Protein AF-A0A2E8AGY1-F1 (afdb_monomer_lite)

Secondary structure (DSSP, 8-state):
-TTSSHHHHHHHHHHHHHHHHHHIIIIIHHHHHHS-TTPPBTTB--HHHHHHHHHHHHHHTT-HHHHHHHHHHHHHHHHHHHHHHHHHHHHHHHHHHHHHHHHHHHHHHHHHHHHHHHHHHHTSS-GGG-S--THHHHHHHSTTBTB-------------SHHHHHHHHHHHHHHHHHHHGGGG---PPPPPTTSS-HHHHHHHHHHHHHHHHH-----BS-HHHHHHHHHTTTSTT--HHHHHHHHHHHHHSPPTTEEEEEEEEEEEEE-SSSS-EEEEEEEEEEE---

pLDDT: mean 76.97, std 10.9, range [42.62, 92.75]

Structure (mmCIF, N/CA/C/O backbone):
data_AF-A0A2E8AGY1-F1
#
_entry.id   AF-A0A2E8AGY1-F1
#
loop_
_atom_site.group_PDB
_atom_site.id
_atom_site.type_symbol
_atom_site.label_atom_id
_atom_site.label_alt_id
_atom_site.label_comp_id
_atom_site.label_asym_id
_atom_site.label_entity_id
_atom_site.label_seq_id
_atom_site.pdbx_PDB_ins_code
_atom_site.Cartn_x
_atom_site.Cartn_y
_atom_site.Cartn_z
_atom_site.occupancy
_atom_site.B_iso_or_equiv
_atom_site.auth_seq_id
_atom_site.auth_comp_id
_atom_site.auth_asym_id
_atom_site.auth_atom_id
_atom_site.pdbx_PDB_model_num
ATOM 1 N N . ASP A 1 1 ? 14.509 33.037 -25.070 1.00 48.47 1 ASP A N 1
ATOM 2 C CA . ASP A 1 1 ? 13.529 33.591 -24.108 1.00 48.47 1 ASP A CA 1
ATOM 3 C C . ASP A 1 1 ? 12.400 32.665 -23.640 1.00 48.47 1 ASP A C 1
ATOM 5 O O . ASP A 1 1 ? 11.708 33.033 -22.700 1.00 48.47 1 ASP A O 1
ATOM 9 N N . ALA A 1 2 ? 12.234 31.442 -24.167 1.00 42.62 2 ALA A N 1
ATOM 10 C CA . ALA A 1 2 ? 11.195 30.504 -23.696 1.00 42.62 2 ALA A CA 1
ATOM 11 C C . ALA A 1 2 ? 11.523 29.765 -22.377 1.00 42.62 2 ALA A C 1
ATOM 13 O O . ALA A 1 2 ? 10.635 29.206 -21.747 1.00 42.62 2 ALA A O 1
ATOM 14 N N . SER A 1 3 ? 12.782 29.785 -21.924 1.00 48.25 3 SER A N 1
ATOM 15 C CA . SER A 1 3 ? 13.231 29.105 -20.698 1.00 48.25 3 SER A CA 1
ATOM 16 C C . SER A 1 3 ? 12.998 29.893 -19.404 1.00 48.25 3 SER A C 1
ATOM 18 O O . SER A 1 3 ? 13.281 29.382 -18.325 1.00 48.25 3 SER A O 1
ATOM 20 N N . ARG A 1 4 ? 12.526 31.144 -19.495 1.00 56.75 4 ARG A N 1
ATOM 21 C CA . ARG A 1 4 ? 12.453 32.080 -18.357 1.00 56.75 4 ARG A CA 1
ATOM 22 C C . ARG A 1 4 ? 11.039 32.323 -17.818 1.00 56.75 4 ARG A C 1
ATOM 24 O O . ARG A 1 4 ? 10.914 32.921 -16.757 1.00 56.75 4 ARG A O 1
ATOM 31 N N . ALA A 1 5 ? 9.995 31.858 -18.508 1.00 62.91 5 ALA A N 1
ATOM 32 C CA . ALA A 1 5 ? 8.606 31.967 -18.055 1.00 62.91 5 ALA A CA 1
ATOM 33 C C . ALA A 1 5 ? 8.051 30.569 -17.710 1.00 62.91 5 ALA A C 1
ATOM 35 O O . ALA A 1 5 ? 8.172 29.669 -18.544 1.00 62.91 5 ALA A O 1
ATOM 36 N N . PRO A 1 6 ? 7.454 30.367 -16.519 1.00 60.59 6 PRO A N 1
ATOM 37 C CA . PRO A 1 6 ? 7.098 29.038 -16.008 1.00 60.59 6 PRO A CA 1
ATOM 38 C C . PRO A 1 6 ? 6.088 28.286 -16.888 1.00 60.59 6 PRO A C 1
ATOM 40 O O . PRO A 1 6 ? 6.253 27.089 -17.099 1.00 60.59 6 PRO A O 1
ATOM 43 N N . GLU A 1 7 ? 5.113 28.982 -17.477 1.00 64.62 7 GLU A N 1
ATOM 44 C CA . GLU A 1 7 ? 4.121 28.372 -18.380 1.00 64.62 7 GLU A CA 1
ATOM 45 C C . GLU A 1 7 ? 4.738 27.983 -19.737 1.00 64.62 7 GLU A C 1
ATOM 47 O O . GLU A 1 7 ? 4.575 26.858 -20.205 1.00 64.62 7 GLU A O 1
ATOM 52 N N . LYS A 1 8 ? 5.563 28.861 -20.327 1.00 67.50 8 LYS A N 1
ATOM 53 C CA . LYS A 1 8 ? 6.240 28.602 -21.616 1.00 67.50 8 LYS A CA 1
ATOM 54 C C . LYS A 1 8 ? 7.311 27.515 -21.525 1.00 67.50 8 LYS A C 1
ATOM 56 O O . LYS A 1 8 ? 7.592 26.834 -22.509 1.00 67.50 8 LYS A O 1
ATOM 61 N N . TYR A 1 9 ? 7.915 27.344 -20.352 1.00 67.38 9 TYR A N 1
ATOM 62 C CA . TYR A 1 9 ? 8.890 26.286 -20.103 1.00 67.38 9 TYR A CA 1
ATOM 63 C C . TYR A 1 9 ? 8.247 24.891 -20.132 1.00 67.38 9 TYR A C 1
ATOM 65 O O . TYR A 1 9 ? 8.876 23.929 -20.578 1.00 67.38 9 TYR A O 1
ATOM 73 N N . LEU A 1 10 ? 6.991 24.785 -19.694 1.00 69.00 10 LEU A N 1
ATOM 74 C CA . LEU A 1 10 ? 6.235 23.534 -19.660 1.00 69.00 10 LEU A CA 1
ATOM 75 C C . LEU A 1 10 ? 5.886 23.061 -21.075 1.00 69.00 10 LEU A C 1
ATOM 77 O O . LEU A 1 10 ? 6.211 21.928 -21.435 1.00 69.00 10 LEU A O 1
ATOM 81 N N . GLU A 1 11 ? 5.342 23.959 -21.897 1.00 73.19 11 GLU A N 1
ATOM 82 C CA . GLU A 1 11 ? 5.069 23.702 -23.317 1.00 73.19 11 GLU A CA 1
ATOM 83 C C . GLU A 1 11 ? 6.352 23.370 -24.086 1.00 73.19 11 GLU A C 1
ATOM 85 O O . GLU A 1 11 ? 6.406 22.403 -24.844 1.00 73.19 11 GLU A O 1
ATOM 90 N N . PHE A 1 12 ? 7.432 24.124 -23.851 1.00 75.12 12 PHE A N 1
ATOM 91 C CA . PHE A 1 12 ? 8.726 23.853 -24.474 1.00 75.12 12 PHE A CA 1
ATOM 92 C C . PHE A 1 12 ? 9.259 22.458 -24.115 1.00 75.12 12 PHE A C 1
ATOM 94 O O . PHE A 1 12 ? 9.748 21.736 -24.985 1.00 75.12 12 PHE A O 1
ATOM 101 N N . ARG A 1 13 ? 9.140 22.050 -22.846 1.00 73.12 13 ARG A N 1
ATOM 102 C CA . ARG A 1 13 ? 9.580 20.731 -22.379 1.00 73.12 13 ARG A CA 1
ATOM 103 C C . ARG A 1 13 ? 8.734 19.600 -22.965 1.00 73.12 13 ARG A C 1
ATOM 105 O O . ARG A 1 13 ? 9.300 18.565 -23.308 1.00 73.12 13 ARG A O 1
ATOM 112 N N . GLN A 1 14 ? 7.419 19.786 -23.080 1.00 75.75 14 GLN A N 1
ATOM 113 C CA . GLN A 1 14 ? 6.526 18.818 -23.724 1.00 75.75 14 GLN A CA 1
ATOM 114 C C . GLN A 1 14 ? 6.856 18.664 -25.213 1.00 75.75 14 GLN A C 1
ATOM 116 O O . GLN A 1 14 ? 7.115 17.547 -25.653 1.00 75.75 14 GLN A O 1
ATOM 121 N N . ASN A 1 15 ? 6.984 19.770 -25.950 1.00 81.69 15 ASN A N 1
ATOM 122 C CA . ASN A 1 15 ? 7.347 19.753 -27.370 1.00 81.69 15 ASN A CA 1
ATOM 123 C C . ASN A 1 15 ? 8.700 19.071 -27.621 1.00 81.69 15 ASN A C 1
ATOM 125 O O . ASN A 1 15 ? 8.836 18.242 -28.518 1.00 81.69 15 ASN A O 1
ATOM 129 N N . LEU A 1 16 ? 9.711 19.382 -26.805 1.00 79.81 16 LEU A N 1
ATOM 130 C CA . LEU A 1 16 ? 11.029 18.753 -26.903 1.00 79.81 16 LEU A CA 1
ATOM 131 C C . LEU A 1 16 ? 10.958 17.250 -26.597 1.00 79.81 16 LEU A C 1
ATOM 133 O O . LEU A 1 16 ? 11.609 16.448 -27.264 1.00 79.81 16 LEU A O 1
ATOM 137 N N . PHE A 1 17 ? 10.147 16.848 -25.617 1.00 80.25 17 PHE A N 1
ATOM 138 C CA . PHE A 1 17 ? 9.941 15.439 -25.293 1.00 80.25 17 PHE A CA 1
ATOM 139 C C . PHE A 1 17 ? 9.263 14.682 -26.440 1.00 80.25 17 PHE A C 1
ATOM 141 O O . PHE A 1 17 ? 9.738 13.616 -26.820 1.00 80.25 17 PHE A O 1
ATOM 148 N N . GLU A 1 18 ? 8.206 15.237 -27.032 1.00 81.06 18 GLU A N 1
ATOM 149 C CA . GLU A 1 18 ? 7.521 14.637 -28.182 1.00 81.06 18 GLU A CA 1
ATOM 150 C C . GLU A 1 18 ? 8.449 14.476 -29.389 1.00 81.06 18 GLU A C 1
ATOM 152 O O . GLU A 1 18 ? 8.442 13.428 -30.042 1.00 81.06 18 GLU A O 1
ATOM 157 N N . GLN A 1 19 ? 9.303 15.468 -29.651 1.00 85.44 19 GLN A N 1
ATOM 158 C CA . GLN A 1 19 ? 10.317 15.381 -30.702 1.00 85.44 19 GLN A CA 1
ATOM 159 C C . GLN A 1 19 ? 11.315 14.248 -30.435 1.00 85.44 19 GLN A C 1
ATOM 161 O O . GLN A 1 19 ? 11.587 13.452 -31.335 1.00 85.44 19 GLN A O 1
ATOM 166 N N . ILE A 1 20 ? 11.818 14.122 -29.201 1.00 84.19 20 ILE A N 1
ATOM 167 C CA . ILE A 1 20 ? 12.745 13.042 -28.824 1.00 84.19 20 ILE A CA 1
ATOM 168 C C . ILE A 1 20 ? 12.069 11.673 -28.930 1.00 84.19 20 ILE A C 1
ATOM 170 O O . ILE A 1 20 ? 12.673 10.742 -29.459 1.00 84.19 20 ILE A O 1
ATOM 174 N N . VAL A 1 21 ? 10.824 11.533 -28.464 1.00 84.19 21 VAL A N 1
ATOM 175 C CA . VAL A 1 21 ? 10.064 10.277 -28.574 1.00 84.19 21 VAL A CA 1
ATOM 176 C C . VAL A 1 21 ? 9.866 9.899 -30.036 1.00 84.19 21 VAL A C 1
ATOM 178 O O . VAL A 1 21 ? 10.147 8.765 -30.416 1.00 84.19 21 VAL A O 1
ATOM 181 N N . THR A 1 22 ? 9.455 10.856 -30.869 1.00 87.75 22 THR A N 1
ATOM 182 C CA . THR A 1 22 ? 9.255 10.634 -32.305 1.00 87.75 22 THR A CA 1
ATOM 183 C C . THR A 1 22 ? 10.547 10.171 -32.969 1.00 87.75 22 THR A C 1
ATOM 185 O O . THR A 1 22 ? 10.540 9.200 -33.724 1.00 87.75 22 THR A O 1
ATOM 188 N N . LEU A 1 23 ? 11.671 10.823 -32.657 1.00 87.19 23 LEU A N 1
ATOM 189 C CA . LEU A 1 23 ? 12.977 10.467 -33.203 1.00 87.19 23 LEU A CA 1
ATOM 190 C C . LEU A 1 23 ? 13.419 9.072 -32.739 1.00 87.19 23 LEU A C 1
ATOM 192 O O . LEU A 1 23 ? 13.877 8.255 -33.542 1.00 87.19 23 LEU A O 1
ATOM 196 N N . TYR A 1 24 ? 13.231 8.768 -31.458 1.00 87.25 24 TYR A N 1
ATOM 197 C CA . TYR A 1 24 ? 13.579 7.477 -30.881 1.00 87.25 24 TYR A CA 1
ATOM 198 C C . TYR A 1 24 ? 12.758 6.324 -31.480 1.00 87.25 24 TYR A C 1
ATOM 200 O O . TYR A 1 24 ? 13.324 5.305 -31.880 1.00 87.25 24 TYR A O 1
ATOM 208 N N . GLU A 1 25 ? 11.439 6.484 -31.601 1.00 85.75 25 GLU A N 1
ATOM 209 C CA . GLU A 1 25 ? 10.551 5.435 -32.111 1.00 85.75 25 GLU A CA 1
ATOM 210 C C . GLU A 1 25 ? 10.627 5.254 -33.626 1.00 85.75 25 GLU A C 1
ATOM 212 O O . GLU A 1 25 ? 10.584 4.118 -34.095 1.00 85.75 25 GLU A O 1
ATOM 217 N N . ARG A 1 26 ? 10.752 6.341 -34.397 1.00 89.69 26 ARG A N 1
ATOM 218 C CA . ARG A 1 26 ? 10.715 6.276 -35.867 1.00 89.69 26 ARG A CA 1
ATOM 219 C C . ARG A 1 26 ? 12.075 6.095 -36.524 1.00 89.69 26 ARG A C 1
ATOM 221 O O . ARG A 1 26 ? 12.121 5.621 -37.654 1.00 89.69 26 ARG A O 1
ATOM 228 N N . HIS A 1 27 ? 13.165 6.474 -35.859 1.00 87.62 27 HIS A N 1
ATOM 229 C CA . HIS A 1 27 ? 14.494 6.458 -36.476 1.00 87.62 27 HIS A CA 1
ATOM 230 C C . HIS A 1 27 ? 15.486 5.581 -35.716 1.00 87.62 27 HIS A C 1
ATOM 232 O O . HIS A 1 27 ? 16.109 4.716 -36.328 1.00 87.62 27 HIS A O 1
ATOM 238 N N . ILE A 1 28 ? 15.607 5.727 -34.393 1.00 86.00 28 ILE A N 1
ATOM 239 C CA . ILE A 1 28 ? 16.619 4.978 -33.627 1.00 86.00 28 ILE A CA 1
ATOM 240 C C . ILE A 1 28 ? 16.249 3.494 -33.519 1.00 86.00 28 ILE A C 1
ATOM 242 O O . ILE A 1 28 ? 17.062 2.637 -33.868 1.00 86.00 28 ILE A O 1
ATOM 246 N N . LYS A 1 29 ? 15.019 3.168 -33.097 1.00 86.44 29 LYS A N 1
ATOM 247 C CA . LYS A 1 29 ? 14.577 1.768 -32.969 1.00 86.44 29 LYS A CA 1
ATOM 248 C C . LYS A 1 29 ? 14.619 0.992 -34.292 1.00 86.44 29 LYS A C 1
ATOM 250 O O . LYS A 1 29 ? 15.194 -0.095 -34.290 1.00 86.44 29 LYS A O 1
ATOM 255 N N . PRO A 1 30 ? 14.078 1.501 -35.418 1.00 88.50 30 PRO A N 1
ATOM 256 C CA . PRO A 1 30 ? 14.116 0.761 -36.677 1.00 88.50 30 PRO A CA 1
ATOM 257 C C . PRO A 1 30 ? 15.543 0.541 -37.179 1.00 88.50 30 PRO A C 1
ATOM 259 O O . PRO A 1 30 ? 15.864 -0.554 -37.629 1.00 88.50 30 PRO A O 1
ATOM 262 N N . THR A 1 31 ? 16.423 1.536 -37.022 1.00 87.56 31 THR A N 1
ATOM 263 C CA . THR A 1 31 ? 17.841 1.409 -37.397 1.00 87.56 31 THR A CA 1
ATOM 264 C C . THR A 1 31 ? 18.549 0.340 -36.566 1.00 87.56 31 THR A C 1
ATOM 266 O O . THR A 1 31 ? 19.327 -0.438 -37.108 1.00 87.56 31 THR A O 1
ATOM 269 N N . LEU A 1 32 ? 18.247 0.241 -35.267 1.00 87.06 32 LEU A N 1
ATOM 270 C CA . LEU A 1 32 ? 18.784 -0.826 -34.422 1.00 87.06 32 LEU A CA 1
ATOM 271 C C . LEU A 1 32 ? 18.289 -2.208 -34.821 1.00 87.06 32 LEU A C 1
ATOM 273 O O . LEU A 1 32 ? 19.082 -3.138 -34.859 1.00 87.06 32 LEU A O 1
ATOM 277 N N . VAL A 1 33 ? 17.000 -2.352 -35.126 1.00 86.12 33 VAL A N 1
ATOM 278 C CA . VAL A 1 33 ? 16.441 -3.633 -35.581 1.00 86.12 33 VAL A CA 1
ATOM 279 C C . VAL A 1 33 ? 17.061 -4.055 -36.915 1.00 86.12 33 VAL A C 1
ATOM 281 O O . VAL A 1 33 ? 17.348 -5.235 -37.103 1.00 86.12 33 VAL A O 1
ATOM 284 N N . PHE A 1 34 ? 17.303 -3.094 -37.810 1.00 86.44 34 PHE A N 1
ATOM 285 C CA . PHE A 1 34 ? 17.913 -3.318 -39.119 1.00 86.44 34 PHE A CA 1
ATOM 286 C C . PHE A 1 34 ? 19.403 -3.687 -39.044 1.00 86.44 34 PHE A C 1
ATOM 288 O O . PHE A 1 34 ? 19.853 -4.565 -39.773 1.00 86.44 34 PHE A O 1
ATOM 295 N N . LEU A 1 35 ? 20.165 -3.034 -38.161 1.00 86.38 35 LEU A N 1
ATOM 296 C CA . LEU A 1 35 ? 21.602 -3.270 -37.975 1.00 86.38 35 LEU A CA 1
ATOM 297 C C . LEU A 1 35 ? 21.921 -4.384 -36.969 1.00 86.38 35 LEU A C 1
ATOM 299 O O . LEU A 1 35 ? 23.093 -4.604 -36.668 1.00 86.38 35 LEU A O 1
ATOM 303 N N . ASN A 1 36 ? 20.919 -5.066 -36.417 1.00 84.81 36 ASN A N 1
ATOM 304 C CA . ASN A 1 36 ? 21.154 -6.169 -35.497 1.00 84.81 36 ASN A CA 1
ATOM 305 C C . ASN A 1 36 ? 21.448 -7.458 -36.293 1.00 84.81 36 ASN A C 1
ATOM 307 O O . ASN A 1 36 ? 20.615 -7.874 -37.093 1.00 84.81 36 ASN A O 1
ATOM 311 N N . PRO A 1 37 ? 22.603 -8.113 -36.096 1.00 77.06 37 PRO A N 1
ATOM 312 C CA . PRO A 1 37 ? 22.907 -9.379 -36.765 1.00 77.06 37 PRO A CA 1
ATOM 313 C C . PRO A 1 37 ? 22.057 -10.561 -36.271 1.00 77.06 37 PRO A C 1
ATOM 315 O O . PRO A 1 37 ? 21.951 -11.559 -36.975 1.00 77.06 37 PRO A O 1
ATOM 318 N N . ASP A 1 38 ? 21.428 -10.456 -35.097 1.00 80.12 38 ASP A N 1
ATOM 319 C CA . ASP A 1 38 ? 20.637 -11.537 -34.496 1.00 80.12 38 ASP A CA 1
ATOM 320 C C . ASP A 1 38 ? 19.128 -11.417 -34.780 1.00 80.12 38 ASP A C 1
ATOM 322 O O . ASP A 1 38 ? 18.346 -12.301 -34.413 1.00 80.12 38 ASP A O 1
ATOM 326 N N . THR A 1 39 ? 18.672 -10.325 -35.407 1.00 80.31 39 THR A N 1
ATOM 327 C CA . THR A 1 39 ? 17.250 -10.167 -35.735 1.00 80.31 39 THR A CA 1
ATOM 328 C C . THR A 1 39 ? 16.865 -11.102 -36.871 1.00 80.31 39 THR A C 1
ATOM 330 O O . THR A 1 39 ? 17.487 -11.130 -37.928 1.00 80.31 39 THR A O 1
ATOM 333 N N . ARG A 1 40 ? 15.790 -11.866 -36.662 1.00 74.25 40 ARG A N 1
ATOM 334 C CA . ARG A 1 40 ? 15.135 -12.642 -37.717 1.00 74.25 40 ARG A CA 1
ATOM 335 C C . ARG A 1 40 ? 13.893 -11.892 -38.164 1.00 74.25 40 ARG A C 1
ATOM 337 O O . ARG A 1 40 ? 12.992 -11.663 -37.356 1.00 74.25 40 ARG A O 1
ATOM 344 N N . LEU A 1 41 ? 13.868 -11.477 -39.426 1.00 78.50 41 LEU A N 1
ATOM 345 C CA . LEU A 1 41 ? 12.706 -10.821 -40.009 1.00 78.50 41 LEU A CA 1
ATOM 346 C C . LEU A 1 41 ? 11.662 -11.889 -40.383 1.00 78.50 41 LEU A C 1
ATOM 348 O O . LEU A 1 41 ? 12.033 -12.980 -40.812 1.00 78.50 41 LEU A O 1
ATOM 352 N N . PRO A 1 42 ? 10.358 -11.604 -40.224 1.00 72.00 42 PRO A N 1
ATOM 353 C CA . PRO A 1 42 ? 9.300 -12.556 -40.570 1.00 72.00 42 PRO A CA 1
ATOM 354 C C . PRO A 1 42 ? 9.267 -12.888 -42.072 1.00 72.00 42 PRO A C 1
ATOM 356 O O . PRO A 1 42 ? 8.909 -14.005 -42.432 1.00 72.00 42 PRO A O 1
ATOM 359 N N . ASP A 1 43 ? 9.699 -11.948 -42.919 1.00 68.56 43 ASP A N 1
ATOM 360 C CA . ASP A 1 43 ? 9.638 -12.054 -44.381 1.00 68.56 43 ASP A CA 1
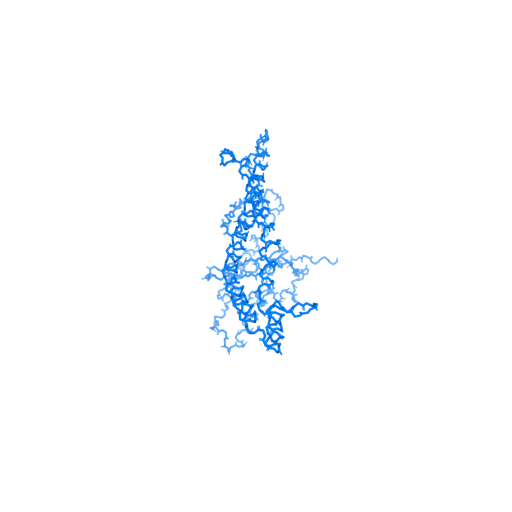ATOM 361 C C . ASP A 1 43 ? 10.977 -12.455 -45.042 1.00 68.56 43 ASP A C 1
ATOM 363 O O . ASP A 1 43 ? 11.052 -12.510 -46.269 1.00 68.56 43 ASP A O 1
ATOM 367 N N . GLY A 1 44 ? 12.046 -12.745 -44.280 1.00 70.44 44 GLY A N 1
ATOM 368 C CA . GLY A 1 44 ? 13.312 -13.201 -44.874 1.00 70.44 44 GLY A CA 1
ATOM 369 C C . GLY A 1 44 ? 14.578 -13.038 -44.027 1.00 70.44 44 GLY A C 1
ATOM 370 O O . GLY A 1 44 ? 14.532 -12.774 -42.825 1.00 70.44 44 GLY A O 1
ATOM 371 N N . SER A 1 45 ? 15.721 -13.222 -44.697 1.00 77.38 45 SER A N 1
ATOM 372 C CA . SER A 1 45 ? 17.073 -13.081 -44.145 1.00 77.38 45 SER A CA 1
ATOM 373 C C . SER A 1 45 ? 17.366 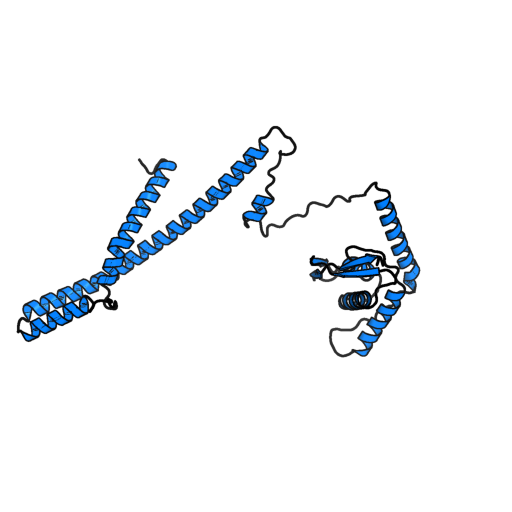-11.659 -43.672 1.00 77.38 45 SER A C 1
ATOM 375 O O . SER A 1 45 ? 16.852 -10.684 -44.226 1.00 77.38 45 SER A O 1
ATOM 377 N N . ASN A 1 46 ? 18.218 -11.528 -42.659 1.00 85.19 46 ASN A N 1
ATOM 378 C CA . ASN A 1 46 ? 18.637 -10.214 -42.172 1.00 85.19 46 ASN A CA 1
ATOM 379 C C . ASN A 1 46 ? 19.655 -9.542 -43.112 1.00 85.19 46 ASN A C 1
ATOM 381 O O . ASN A 1 46 ? 20.197 -10.169 -44.024 1.00 85.19 46 ASN A O 1
ATOM 385 N N . LEU A 1 47 ? 19.932 -8.252 -42.884 1.00 86.25 47 LEU A N 1
ATOM 386 C CA . LEU A 1 47 ? 20.860 -7.479 -43.717 1.00 86.25 47 LEU A CA 1
ATOM 387 C C . LEU A 1 47 ? 22.212 -8.186 -43.882 1.00 86.25 47 LEU A C 1
ATOM 389 O O . LEU A 1 47 ? 22.722 -8.285 -44.995 1.00 86.25 47 LEU A O 1
ATOM 393 N N . PHE A 1 48 ? 22.792 -8.700 -42.801 1.00 88.06 48 PHE A N 1
ATOM 394 C CA . PHE A 1 48 ? 24.121 -9.307 -42.846 1.00 88.06 48 PHE A CA 1
ATOM 395 C C . PHE A 1 48 ? 24.131 -10.644 -43.583 1.00 88.06 48 PHE A C 1
ATOM 397 O O . PHE A 1 48 ? 25.031 -10.866 -44.384 1.00 88.06 48 PHE A O 1
ATOM 404 N N . GLU A 1 49 ? 23.105 -11.474 -43.408 1.00 86.75 49 GLU A N 1
ATOM 405 C CA . GLU A 1 49 ? 22.908 -12.706 -44.177 1.00 86.75 49 GLU A CA 1
ATOM 406 C C . GLU A 1 49 ? 22.757 -12.407 -45.678 1.00 86.75 49 GLU A C 1
ATOM 408 O O . GLU A 1 49 ? 23.330 -13.106 -46.513 1.00 86.75 49 GLU A O 1
ATOM 413 N N . THR A 1 50 ? 22.035 -11.337 -46.042 1.00 87.69 50 THR A N 1
ATOM 414 C CA . THR A 1 50 ? 21.912 -10.925 -47.452 1.00 87.69 50 THR A CA 1
ATOM 415 C C . THR A 1 50 ? 23.229 -10.407 -48.026 1.00 87.69 50 THR A C 1
ATOM 417 O O . THR A 1 50 ? 23.583 -10.759 -49.150 1.00 87.69 50 THR A O 1
ATOM 420 N N . LEU A 1 51 ? 23.992 -9.621 -47.260 1.00 88.56 51 LEU A N 1
ATOM 421 C CA . LEU A 1 51 ? 25.310 -9.144 -47.679 1.00 88.56 51 LEU A CA 1
ATOM 422 C C . LEU A 1 51 ? 26.293 -10.311 -47.819 1.00 88.56 51 LEU A C 1
ATOM 424 O O . LEU A 1 51 ? 27.033 -10.359 -48.793 1.00 88.56 51 LEU A O 1
ATOM 428 N N . GLU A 1 52 ? 26.265 -11.280 -46.905 1.00 89.50 52 GLU A N 1
ATOM 429 C CA . GLU A 1 52 ? 27.085 -12.491 -46.981 1.00 89.50 52 GLU A CA 1
ATOM 430 C C . GLU A 1 52 ? 26.740 -13.336 -48.217 1.00 89.50 52 GLU A C 1
ATOM 432 O O . GLU A 1 52 ? 27.638 -13.816 -48.909 1.00 89.50 52 GLU A O 1
ATOM 437 N N . ALA A 1 53 ? 25.453 -13.470 -48.552 1.00 89.38 53 ALA A N 1
ATOM 438 C CA . ALA A 1 53 ? 25.025 -14.144 -49.776 1.00 89.38 53 ALA A CA 1
ATOM 439 C C . ALA A 1 53 ? 25.526 -13.427 -51.044 1.00 89.38 53 ALA A C 1
ATOM 441 O O . ALA A 1 53 ? 25.958 -14.090 -51.987 1.00 89.38 53 ALA A O 1
ATOM 442 N N . ILE A 1 54 ? 25.517 -12.089 -51.059 1.00 89.56 54 ILE A N 1
ATOM 443 C CA . ILE A 1 54 ? 26.045 -11.286 -52.173 1.00 89.56 54 ILE A CA 1
ATOM 444 C C . ILE A 1 54 ? 27.568 -11.434 -52.284 1.00 89.56 54 ILE A C 1
ATOM 446 O O . ILE A 1 54 ? 28.068 -11.612 -53.391 1.00 89.56 54 ILE A O 1
ATOM 450 N N . VAL A 1 55 ? 28.301 -11.410 -51.163 1.00 91.25 55 VAL A N 1
ATOM 451 C CA . VAL A 1 55 ? 29.759 -11.643 -51.149 1.00 91.25 55 VAL A CA 1
ATOM 452 C C . VAL A 1 55 ? 30.081 -13.000 -51.769 1.00 91.25 55 VAL A C 1
ATOM 454 O O . VAL A 1 55 ? 30.864 -13.058 -52.710 1.00 91.25 55 VAL A O 1
ATOM 457 N N . ARG A 1 56 ? 29.407 -14.071 -51.329 1.00 91.25 56 ARG A N 1
ATOM 458 C CA . ARG A 1 56 ? 29.601 -15.421 -51.885 1.00 91.25 56 ARG A CA 1
ATOM 459 C C . ARG A 1 56 ? 29.288 -15.498 -53.377 1.00 91.25 56 ARG A C 1
ATOM 461 O O . ARG A 1 56 ? 29.952 -16.224 -54.108 1.00 91.25 56 ARG A O 1
ATOM 468 N N . LEU A 1 57 ? 28.264 -14.779 -53.838 1.00 92.75 57 LEU A N 1
ATOM 469 C CA . LEU A 1 57 ? 27.930 -14.723 -55.260 1.00 92.75 57 LEU A CA 1
ATOM 470 C C . LEU A 1 57 ? 29.060 -14.054 -56.052 1.00 92.75 57 LEU A C 1
ATOM 472 O O . LEU A 1 57 ? 29.486 -14.605 -57.059 1.00 92.75 57 LEU A O 1
ATOM 476 N N . LEU A 1 58 ? 29.572 -12.913 -55.587 1.00 90.38 58 LEU A N 1
ATOM 477 C CA . LEU A 1 58 ? 30.670 -12.195 -56.244 1.00 90.38 58 LEU A CA 1
ATOM 478 C C . LEU A 1 58 ? 31.972 -13.011 -56.264 1.00 90.38 58 LEU A C 1
ATOM 480 O O . LEU A 1 58 ? 32.645 -13.045 -57.290 1.00 90.38 58 LEU A O 1
ATOM 484 N N . GLU A 1 59 ? 32.282 -13.722 -55.177 1.00 90.38 59 GLU A N 1
ATOM 485 C CA . GLU A 1 59 ? 33.420 -14.652 -55.108 1.00 90.38 59 GLU A CA 1
ATOM 486 C C . GLU A 1 59 ? 33.295 -15.791 -56.134 1.00 90.38 59 GLU A C 1
ATOM 488 O O . GLU A 1 59 ? 34.271 -16.146 -56.785 1.00 90.38 59 GLU A O 1
ATOM 493 N N . ASN A 1 60 ? 32.088 -16.331 -56.342 1.00 92.44 60 ASN A N 1
ATOM 494 C CA . ASN A 1 60 ? 31.848 -17.383 -57.339 1.00 92.44 60 ASN A CA 1
ATOM 495 C C . ASN A 1 60 ? 31.982 -16.897 -58.795 1.00 92.44 60 ASN A C 1
ATOM 497 O O . ASN A 1 60 ? 32.097 -17.722 -59.701 1.00 92.44 60 ASN A O 1
ATOM 501 N N . HIS A 1 61 ? 31.927 -15.584 -59.027 1.00 92.25 61 HIS A N 1
ATOM 502 C CA . HIS A 1 61 ? 32.059 -14.955 -60.343 1.00 92.25 61 HIS A CA 1
ATOM 503 C C . HIS A 1 61 ? 33.458 -14.348 -60.586 1.00 92.25 61 HIS A C 1
ATOM 505 O O . HIS A 1 61 ? 33.625 -13.618 -61.560 1.00 92.25 61 HIS A O 1
ATOM 511 N N . ASP A 1 62 ? 34.453 -14.661 -59.740 1.00 88.75 62 ASP A N 1
ATOM 512 C CA . ASP A 1 62 ? 35.835 -14.135 -59.771 1.00 88.75 62 ASP A CA 1
ATOM 513 C C . ASP A 1 62 ? 35.961 -12.604 -59.558 1.00 88.75 62 ASP A C 1
ATOM 515 O O . ASP A 1 62 ? 37.031 -12.017 -59.747 1.00 88.75 62 ASP A O 1
ATOM 519 N N . ASP A 1 63 ? 34.909 -11.934 -59.074 1.00 90.31 63 ASP A N 1
ATOM 520 C CA . ASP A 1 63 ? 34.894 -10.489 -58.795 1.00 90.31 63 ASP A CA 1
ATOM 521 C C . ASP A 1 63 ? 35.375 -10.164 -57.364 1.00 90.31 63 ASP A C 1
ATOM 523 O O . ASP A 1 63 ? 34.713 -9.483 -56.570 1.00 90.31 63 ASP A O 1
ATOM 527 N N . GLN A 1 64 ? 36.590 -10.615 -57.033 1.00 89.62 64 GLN A N 1
ATOM 528 C CA . GLN A 1 64 ? 37.160 -10.529 -55.678 1.00 89.62 64 GLN A CA 1
ATOM 529 C C . GLN A 1 64 ? 37.231 -9.097 -55.125 1.00 89.62 64 GLN A C 1
ATOM 531 O O . GLN A 1 64 ? 37.038 -8.860 -53.934 1.00 89.62 64 GLN A O 1
ATOM 536 N N . SER A 1 65 ? 37.487 -8.113 -55.993 1.00 91.44 65 SER A N 1
ATOM 537 C CA . SER A 1 65 ? 37.631 -6.713 -55.576 1.00 91.44 65 SER A CA 1
ATOM 538 C C . SER A 1 65 ? 36.323 -6.101 -55.060 1.00 91.44 65 SER A C 1
ATOM 540 O O . SER A 1 65 ? 36.344 -5.323 -54.105 1.00 91.44 65 SER A O 1
ATOM 542 N N . LEU A 1 66 ? 35.184 -6.463 -55.660 1.00 89.75 66 LEU A N 1
ATOM 543 C CA . LEU A 1 66 ? 33.861 -6.002 -55.238 1.00 89.75 66 LEU A CA 1
ATOM 544 C C . LEU A 1 66 ? 33.380 -6.777 -54.011 1.00 89.75 66 LEU A C 1
ATOM 546 O O . LEU A 1 66 ? 32.808 -6.170 -53.103 1.00 89.75 66 LEU A O 1
ATOM 550 N N . ALA A 1 67 ? 33.671 -8.079 -53.946 1.00 89.56 67 ALA A N 1
ATOM 551 C CA . ALA A 1 67 ? 33.409 -8.904 -52.770 1.00 89.56 67 ALA A CA 1
ATOM 552 C C . ALA A 1 67 ? 34.099 -8.330 -51.518 1.00 89.56 67 ALA A C 1
ATOM 554 O O . ALA A 1 67 ? 33.444 -8.094 -50.500 1.00 89.56 67 ALA A O 1
ATOM 555 N N . ASP A 1 68 ? 35.385 -7.980 -51.623 1.00 90.06 68 ASP A N 1
ATOM 556 C CA . ASP A 1 68 ? 36.158 -7.368 -50.537 1.00 90.06 68 ASP A CA 1
ATOM 557 C C . ASP A 1 68 ? 35.599 -6.005 -50.102 1.00 90.06 68 ASP A C 1
ATOM 559 O O . ASP A 1 68 ? 35.566 -5.688 -48.908 1.00 90.06 68 ASP A O 1
ATOM 563 N N . GLN A 1 69 ? 35.157 -5.172 -51.050 1.00 91.94 69 GLN A N 1
ATOM 564 C CA . GLN A 1 69 ? 34.533 -3.881 -50.738 1.00 91.94 69 GLN A CA 1
ATOM 565 C C . GLN A 1 69 ? 33.216 -4.066 -49.978 1.00 91.94 69 GLN A C 1
ATOM 567 O O . GLN A 1 69 ? 32.982 -3.391 -48.970 1.00 91.94 69 GLN A O 1
ATOM 572 N N . LEU A 1 70 ? 32.377 -5.004 -50.422 1.00 90.25 70 LEU A N 1
ATOM 573 C CA . LEU A 1 70 ? 31.081 -5.282 -49.811 1.00 90.25 70 LEU A CA 1
ATOM 574 C C . LEU A 1 70 ? 31.245 -5.914 -48.421 1.00 90.25 70 LEU A C 1
ATOM 576 O O . LEU A 1 70 ? 30.568 -5.502 -47.478 1.00 90.25 70 LEU A O 1
ATOM 580 N N . PHE A 1 71 ? 32.224 -6.801 -48.244 1.00 89.75 71 PHE A N 1
ATOM 581 C CA . PHE A 1 71 ? 32.593 -7.357 -46.943 1.00 89.75 71 PHE A CA 1
ATOM 582 C C . PHE A 1 71 ? 33.113 -6.288 -45.966 1.00 89.75 71 PHE A C 1
ATOM 584 O O . PHE A 1 71 ? 32.697 -6.225 -44.810 1.00 89.75 71 PHE A O 1
ATOM 591 N N . ARG A 1 72 ? 33.972 -5.366 -46.415 1.00 90.88 72 ARG A N 1
ATOM 592 C CA . ARG A 1 72 ? 34.408 -4.235 -45.572 1.00 90.88 72 ARG A CA 1
ATOM 593 C C . ARG A 1 72 ? 33.241 -3.325 -45.192 1.00 90.88 72 ARG A C 1
ATOM 595 O O . ARG A 1 72 ? 33.191 -2.838 -44.060 1.00 90.88 72 ARG A O 1
ATOM 602 N N . SER A 1 73 ? 32.297 -3.113 -46.111 1.00 89.44 73 SER A N 1
ATOM 603 C CA . SER A 1 73 ? 31.090 -2.331 -45.835 1.00 89.44 73 SER A CA 1
ATOM 604 C C . SER A 1 73 ? 30.205 -3.000 -44.778 1.00 89.44 73 SER A C 1
ATOM 606 O O . SER A 1 73 ? 29.729 -2.317 -43.872 1.00 89.44 73 SER A O 1
ATOM 608 N N . SER A 1 74 ? 30.069 -4.333 -44.801 1.00 88.81 74 SER A N 1
ATOM 609 C CA . SER A 1 74 ? 29.299 -5.071 -43.795 1.00 88.81 74 SER A CA 1
ATOM 610 C C . SER A 1 74 ? 29.960 -4.999 -42.413 1.00 88.81 74 SER A C 1
ATOM 612 O O . SER A 1 74 ? 29.281 -4.726 -41.424 1.00 88.81 74 SER A O 1
ATOM 614 N N . ILE A 1 75 ? 31.291 -5.113 -42.330 1.00 88.12 75 ILE A N 1
ATOM 615 C CA . ILE A 1 75 ? 32.032 -4.899 -41.075 1.00 88.12 75 I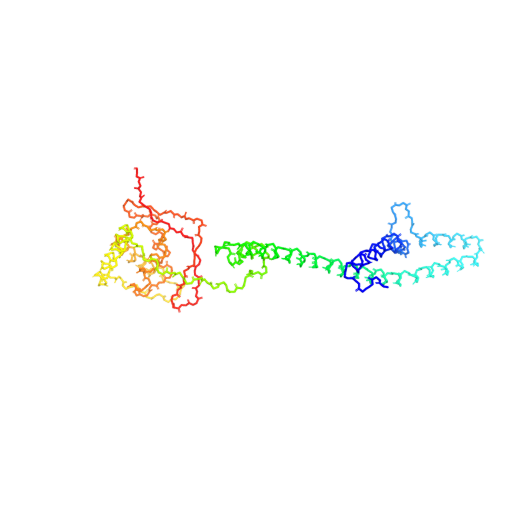LE A CA 1
ATOM 616 C C . ILE A 1 75 ? 31.800 -3.481 -40.543 1.00 88.12 75 ILE A C 1
ATOM 618 O O . ILE A 1 75 ? 31.542 -3.302 -39.351 1.00 88.12 75 ILE A O 1
ATOM 622 N N . SER A 1 76 ? 31.868 -2.471 -41.415 1.00 90.31 76 SER A N 1
ATOM 623 C CA . SER A 1 76 ? 31.634 -1.078 -41.031 1.00 90.31 76 SER A CA 1
ATOM 624 C C . SER A 1 76 ? 30.214 -0.865 -40.500 1.00 90.31 76 SER A C 1
ATOM 626 O O . SER A 1 76 ? 30.056 -0.234 -39.457 1.00 90.31 76 SER A O 1
ATOM 628 N N . LEU A 1 77 ? 29.197 -1.437 -41.149 1.00 87.75 77 LEU A N 1
ATOM 629 C CA . LEU A 1 77 ? 27.804 -1.368 -40.698 1.00 87.75 77 LEU A CA 1
ATOM 630 C C . LEU A 1 77 ? 27.597 -2.064 -39.346 1.00 87.75 77 LEU A C 1
ATOM 632 O O . LEU A 1 77 ? 26.924 -1.517 -38.474 1.00 87.75 77 LEU A O 1
ATOM 636 N N . ASN A 1 78 ? 28.222 -3.224 -39.128 1.00 87.12 78 ASN A N 1
ATOM 637 C CA . ASN A 1 78 ? 28.161 -3.926 -37.844 1.00 87.12 78 ASN A CA 1
ATOM 638 C C . ASN A 1 78 ? 28.836 -3.110 -36.723 1.00 87.12 78 ASN A C 1
ATOM 640 O O . ASN A 1 78 ? 28.321 -2.996 -35.611 1.00 87.12 78 ASN A O 1
ATOM 644 N N . ALA A 1 79 ? 29.954 -2.443 -37.024 1.00 87.88 79 ALA A N 1
ATOM 645 C CA . ALA A 1 79 ? 30.632 -1.576 -36.062 1.00 87.88 79 ALA A CA 1
ATOM 646 C C . ALA A 1 79 ? 29.766 -0.383 -35.602 1.00 87.88 79 ALA A C 1
ATOM 648 O O . ALA A 1 79 ? 29.942 0.092 -34.478 1.00 87.88 79 ALA A O 1
ATOM 649 N N . LEU A 1 80 ? 28.807 0.071 -36.422 1.00 88.56 80 LEU A N 1
ATOM 650 C CA . LEU A 1 80 ? 27.870 1.147 -36.071 1.00 88.56 80 LEU A CA 1
ATOM 651 C C . LEU A 1 80 ? 26.758 0.703 -35.110 1.00 88.56 80 LEU A C 1
ATOM 653 O O . LEU A 1 80 ? 26.186 1.547 -34.419 1.00 88.56 80 LEU A O 1
ATOM 657 N N . TYR A 1 81 ? 26.476 -0.598 -35.005 1.00 88.50 81 TYR A N 1
ATOM 658 C CA . TYR A 1 81 ? 25.400 -1.112 -34.155 1.00 88.50 81 TYR A CA 1
ATOM 659 C C . TYR A 1 81 ? 25.611 -0.773 -32.671 1.00 88.50 81 TYR A C 1
ATOM 661 O O . TYR A 1 81 ? 24.727 -0.205 -32.028 1.00 88.50 81 TYR A O 1
ATOM 669 N N . LYS A 1 82 ? 26.799 -1.064 -32.120 1.00 87.38 82 LYS A N 1
ATOM 670 C CA . LYS A 1 82 ? 27.089 -0.858 -30.687 1.00 87.38 82 LYS A CA 1
ATOM 671 C C . LYS A 1 82 ? 26.972 0.614 -30.246 1.00 87.38 82 LYS A C 1
ATOM 673 O O . LYS A 1 82 ? 26.311 0.855 -29.236 1.00 87.38 82 LYS A O 1
ATOM 678 N N . PRO A 1 83 ? 27.552 1.602 -30.959 1.00 90.75 83 PRO A N 1
ATOM 679 C CA . PRO A 1 83 ? 27.369 3.016 -30.627 1.00 90.75 83 PRO A CA 1
ATOM 680 C C . PRO A 1 83 ? 25.904 3.463 -30.656 1.00 90.75 83 PRO A C 1
ATOM 682 O O . PRO A 1 83 ? 25.454 4.140 -29.734 1.00 90.75 83 PRO A O 1
ATOM 685 N N . ILE A 1 84 ? 25.138 3.058 -31.676 1.00 87.94 84 ILE A N 1
ATOM 686 C CA . ILE A 1 84 ? 23.716 3.421 -31.781 1.00 87.94 84 ILE A CA 1
ATOM 687 C C . ILE A 1 84 ? 22.920 2.778 -30.636 1.00 87.94 84 ILE A C 1
ATOM 689 O O . ILE A 1 84 ? 22.030 3.417 -30.074 1.00 87.94 84 ILE A O 1
ATOM 693 N N . ALA A 1 85 ? 23.264 1.549 -30.238 1.00 88.00 85 ALA A N 1
ATOM 694 C CA . ALA A 1 85 ? 22.612 0.854 -29.131 1.00 88.00 85 ALA A CA 1
ATOM 695 C C . ALA A 1 85 ? 22.856 1.564 -27.791 1.00 88.00 85 ALA A C 1
ATOM 697 O O . ALA A 1 85 ? 21.923 1.723 -27.003 1.00 88.00 85 ALA A O 1
ATOM 698 N N . ALA A 1 86 ? 24.077 2.058 -27.560 1.00 89.56 86 ALA A N 1
ATOM 699 C CA . ALA A 1 86 ? 24.400 2.852 -26.377 1.00 89.56 86 ALA A CA 1
ATOM 700 C C . ALA A 1 86 ? 23.576 4.152 -26.323 1.00 89.56 86 ALA A C 1
ATOM 702 O O . ALA A 1 86 ? 22.928 4.430 -25.314 1.00 89.56 86 ALA A O 1
ATOM 703 N N . VAL A 1 87 ? 23.511 4.899 -27.432 1.00 87.44 87 VAL A N 1
ATOM 704 C CA . VAL A 1 87 ? 22.692 6.123 -27.528 1.00 87.44 87 VAL A CA 1
ATOM 705 C C . VAL A 1 87 ? 21.211 5.819 -27.292 1.00 87.44 87 VAL A C 1
ATOM 707 O O . VAL A 1 87 ? 20.527 6.549 -26.577 1.00 87.44 87 VAL A O 1
ATOM 710 N N . ALA A 1 88 ? 20.696 4.722 -27.848 1.00 87.56 88 ALA A N 1
ATOM 711 C CA . ALA A 1 88 ? 19.312 4.317 -27.640 1.00 87.56 88 ALA A CA 1
ATOM 712 C C . ALA A 1 88 ? 19.001 4.020 -26.167 1.00 87.56 88 ALA A C 1
ATOM 714 O O . ALA A 1 88 ? 17.941 4.416 -25.682 1.00 87.56 88 ALA A O 1
ATOM 715 N N . GLN A 1 89 ? 19.922 3.370 -25.452 1.00 87.75 89 GLN A N 1
ATOM 716 C CA . GLN A 1 89 ? 19.778 3.077 -24.028 1.00 87.75 89 GLN A CA 1
ATOM 717 C C . GLN A 1 89 ? 19.790 4.356 -23.176 1.00 87.75 89 GLN A C 1
ATOM 719 O O . GLN A 1 89 ? 18.997 4.489 -22.241 1.00 87.75 89 GLN A O 1
ATOM 724 N N . GLU A 1 90 ? 20.649 5.323 -23.507 1.00 85.62 90 GLU A N 1
ATOM 725 C CA . GLU A 1 90 ? 20.685 6.627 -22.837 1.00 85.62 90 GLU A CA 1
ATOM 726 C C . GLU A 1 90 ? 19.393 7.421 -23.060 1.00 85.62 90 GLU A C 1
ATOM 728 O O . GLU A 1 90 ? 18.812 7.944 -22.103 1.00 85.62 90 GLU A O 1
ATOM 733 N N . VAL A 1 91 ? 18.900 7.463 -24.303 1.00 84.75 91 VAL A N 1
ATOM 734 C CA . VAL A 1 91 ? 17.627 8.113 -24.646 1.00 84.75 91 VAL A CA 1
ATOM 735 C C . VAL A 1 91 ? 16.467 7.430 -23.926 1.00 84.75 91 VAL A C 1
ATOM 737 O O . VAL A 1 91 ? 15.625 8.108 -23.341 1.00 84.75 91 VAL A O 1
ATOM 740 N N . GLU A 1 92 ? 16.435 6.099 -23.879 1.00 82.69 92 GLU A N 1
ATOM 741 C CA . GLU A 1 92 ? 15.412 5.353 -23.144 1.00 82.69 92 GLU A CA 1
ATOM 742 C C . GLU A 1 92 ? 15.443 5.666 -21.641 1.00 82.69 92 GLU A C 1
ATOM 744 O O . GLU A 1 92 ? 14.401 5.928 -21.030 1.00 82.69 92 GLU A O 1
ATOM 749 N N . HIS A 1 93 ? 16.636 5.708 -21.040 1.00 82.12 93 HIS A N 1
ATOM 750 C CA . HIS A 1 93 ? 16.802 6.079 -19.638 1.00 82.12 93 HIS A CA 1
ATOM 751 C C . HIS A 1 93 ? 16.321 7.512 -19.373 1.00 82.12 93 HIS A C 1
ATOM 753 O O . HIS A 1 93 ? 15.587 7.759 -18.408 1.00 82.12 93 HIS A O 1
ATOM 759 N N . PHE A 1 94 ? 16.672 8.453 -20.252 1.00 80.69 94 PHE A N 1
ATOM 760 C CA . PHE A 1 94 ? 16.220 9.839 -20.189 1.00 80.69 94 PHE A CA 1
ATOM 761 C C . PHE A 1 94 ? 14.694 9.956 -20.301 1.00 80.69 94 PHE A C 1
ATOM 763 O O . PHE A 1 94 ? 14.062 10.648 -19.492 1.00 80.69 94 PHE A O 1
ATOM 770 N N . LEU A 1 95 ? 14.080 9.242 -21.249 1.00 79.56 95 LEU A N 1
ATOM 771 C CA . LEU A 1 95 ? 12.629 9.209 -21.434 1.00 79.56 95 LEU A CA 1
ATOM 772 C C . LEU A 1 95 ? 11.927 8.617 -20.206 1.00 79.56 95 LEU A C 1
ATOM 774 O O . LEU A 1 95 ? 10.932 9.174 -19.734 1.00 79.56 95 LEU A O 1
ATOM 778 N N . ARG A 1 96 ? 12.466 7.536 -19.629 1.00 77.88 96 ARG A N 1
ATOM 779 C CA . ARG A 1 96 ? 11.925 6.899 -18.419 1.00 77.88 96 ARG A CA 1
ATOM 780 C C . ARG A 1 96 ? 11.997 7.822 -17.205 1.00 77.88 96 ARG A C 1
ATOM 782 O O . ARG A 1 96 ? 10.992 7.990 -16.512 1.00 77.88 96 ARG A O 1
ATOM 789 N N . LYS A 1 97 ? 13.153 8.448 -16.965 1.00 76.00 97 LYS A N 1
ATOM 790 C CA . LYS A 1 97 ? 13.351 9.416 -15.875 1.00 76.00 97 LYS A CA 1
ATOM 791 C C . LYS A 1 97 ? 12.418 10.618 -16.023 1.00 76.00 97 LYS A C 1
ATOM 793 O O . LYS A 1 97 ? 11.813 11.059 -15.048 1.00 76.00 97 LYS A O 1
ATOM 798 N N . THR A 1 98 ? 12.241 11.109 -17.247 1.00 73.06 98 THR A N 1
ATOM 799 C CA . THR A 1 98 ? 11.343 12.235 -17.532 1.00 73.06 98 THR A CA 1
ATOM 800 C C . THR A 1 98 ? 9.873 11.866 -17.341 1.00 73.06 98 THR A C 1
ATOM 802 O O . THR A 1 98 ? 9.151 12.633 -16.711 1.00 73.06 98 THR A O 1
ATOM 805 N N . ARG A 1 99 ? 9.434 10.676 -17.779 1.00 72.75 99 ARG A N 1
ATOM 806 C CA . ARG A 1 99 ? 8.067 10.179 -17.549 1.00 72.75 99 ARG A CA 1
ATOM 807 C C . ARG A 1 99 ? 7.763 10.040 -16.057 1.00 72.75 99 ARG A C 1
ATOM 809 O O . ARG A 1 99 ? 6.710 10.476 -15.608 1.00 72.75 99 ARG A O 1
ATOM 816 N N . GLN A 1 100 ? 8.695 9.490 -15.277 1.00 72.81 100 GLN A N 1
ATOM 817 C CA . GLN A 1 100 ? 8.560 9.432 -13.818 1.00 72.81 100 GLN A CA 1
ATOM 818 C C . GLN A 1 100 ? 8.469 10.832 -13.199 1.00 72.81 100 GLN A C 1
ATOM 820 O O . GLN A 1 100 ? 7.596 11.067 -12.369 1.00 72.81 100 GLN A O 1
ATOM 825 N N . GLY A 1 101 ? 9.306 11.771 -13.648 1.00 72.06 101 GLY A N 1
ATOM 826 C CA . GLY A 1 101 ? 9.243 13.166 -13.211 1.00 72.06 101 GLY A CA 1
ATOM 827 C C . GLY A 1 101 ? 7.913 13.850 -13.550 1.00 72.06 101 GLY A C 1
ATOM 828 O O . GLY A 1 101 ? 7.376 14.567 -12.714 1.00 72.06 101 GLY A O 1
ATOM 829 N N . MET A 1 102 ? 7.345 13.598 -14.734 1.00 69.69 102 MET A N 1
ATOM 830 C CA . MET A 1 102 ? 6.022 14.111 -15.116 1.00 69.69 102 MET A CA 1
ATOM 831 C C . MET A 1 102 ? 4.911 13.523 -14.243 1.00 69.69 102 MET A C 1
ATOM 833 O O . MET A 1 102 ? 4.065 14.262 -13.761 1.00 69.69 102 MET A O 1
ATOM 837 N N . VAL A 1 103 ? 4.933 12.214 -13.974 1.00 74.00 103 VAL A N 1
ATOM 838 C CA . VAL A 1 103 ? 3.946 11.572 -13.087 1.00 74.00 103 VAL A CA 1
ATOM 839 C C . VAL A 1 103 ? 4.029 12.132 -11.666 1.00 74.00 103 VAL A C 1
ATOM 841 O O . VAL A 1 103 ? 2.999 12.423 -11.064 1.00 74.00 103 VAL A O 1
ATOM 844 N N . GLN A 1 104 ? 5.242 12.319 -11.138 1.00 73.19 104 GLN A N 1
ATOM 845 C CA . GLN A 1 104 ? 5.457 12.925 -9.822 1.00 73.19 104 GLN A CA 1
ATOM 846 C C . GLN A 1 104 ? 4.939 14.362 -9.775 1.00 73.19 104 GLN A C 1
ATOM 848 O O . GLN A 1 104 ? 4.218 14.715 -8.847 1.00 73.19 104 GLN A O 1
ATOM 853 N N . TYR A 1 105 ? 5.256 15.169 -10.787 1.00 72.44 105 TYR A N 1
ATOM 854 C CA . TYR A 1 105 ? 4.791 16.549 -10.875 1.00 72.44 105 TYR A CA 1
ATOM 855 C C . TYR A 1 105 ? 3.262 16.634 -10.968 1.00 72.44 105 TYR A C 1
ATOM 857 O O . TYR A 1 105 ? 2.648 17.331 -10.169 1.00 72.44 105 TYR A O 1
ATOM 865 N N . ASN A 1 106 ? 2.639 15.843 -11.847 1.00 72.00 106 ASN A N 1
ATOM 866 C CA . ASN A 1 106 ? 1.182 15.783 -11.981 1.00 72.00 106 ASN A CA 1
ATOM 867 C C . ASN A 1 106 ? 0.510 15.357 -10.668 1.00 72.00 106 ASN A C 1
ATOM 869 O O . ASN A 1 106 ? -0.535 15.888 -10.302 1.00 72.00 106 ASN A O 1
ATOM 873 N N . ALA A 1 107 ? 1.109 14.410 -9.937 1.00 76.38 107 ALA A N 1
ATOM 874 C CA . ALA A 1 107 ? 0.617 14.012 -8.624 1.00 76.38 107 ALA A CA 1
ATOM 875 C C . ALA A 1 107 ? 0.724 15.163 -7.608 1.00 76.38 107 ALA A C 1
ATOM 877 O O . ALA A 1 107 ? -0.233 15.419 -6.877 1.00 76.38 107 ALA A O 1
ATOM 878 N N . MET A 1 108 ? 1.856 15.876 -7.581 1.00 77.44 108 MET A N 1
ATOM 879 C CA . MET A 1 108 ? 2.049 17.048 -6.720 1.00 77.44 108 MET A CA 1
ATOM 880 C C . MET A 1 108 ? 1.035 18.150 -7.033 1.00 77.44 108 MET A C 1
ATOM 882 O O . MET A 1 108 ? 0.414 18.674 -6.113 1.00 77.44 108 MET A O 1
ATOM 886 N N . GLU A 1 109 ? 0.825 18.466 -8.309 1.00 77.81 109 GLU A N 1
ATOM 887 C CA . GLU A 1 109 ? -0.113 19.496 -8.754 1.00 77.81 109 GLU A CA 1
ATOM 888 C C . GLU A 1 109 ? -1.565 19.125 -8.432 1.00 77.81 109 GLU A C 1
ATOM 890 O O . GLU A 1 109 ? -2.302 19.930 -7.867 1.00 77.81 109 GLU A O 1
ATOM 895 N N . HIS A 1 110 ? -1.955 17.871 -8.665 1.00 80.88 110 HIS A N 1
ATOM 896 C CA . HIS A 1 110 ? -3.270 17.362 -8.280 1.00 80.88 110 HIS A CA 1
ATOM 897 C C . HIS A 1 110 ? -3.526 17.486 -6.766 1.00 80.88 110 HIS A C 1
ATOM 899 O O . HIS A 1 110 ? -4.607 17.907 -6.348 1.00 80.88 110 HIS A O 1
ATOM 905 N N . PHE A 1 111 ? -2.548 17.144 -5.917 1.00 80.75 111 PHE A N 1
ATOM 906 C CA . PHE A 1 111 ? -2.709 17.289 -4.465 1.00 80.75 111 PHE A CA 1
ATOM 907 C C . PHE A 1 111 ? -2.661 18.745 -4.002 1.00 80.75 111 PHE A C 1
ATOM 909 O O . PHE A 1 111 ? -3.392 19.107 -3.080 1.00 80.75 111 PHE A O 1
ATOM 916 N N . TYR A 1 112 ? -1.854 19.581 -4.651 1.00 82.25 112 TYR A N 1
ATOM 917 C CA . TYR A 1 112 ? -1.834 21.019 -4.413 1.00 82.25 112 TYR A CA 1
ATOM 918 C C . TYR A 1 112 ? -3.193 21.658 -4.730 1.00 82.25 112 TYR A C 1
ATOM 920 O O . TYR A 1 112 ? -3.731 22.376 -3.890 1.00 82.25 112 TYR A O 1
ATOM 928 N N . GLY A 1 113 ? -3.799 21.317 -5.872 1.00 83.19 113 GLY A N 1
ATOM 929 C CA . GLY A 1 113 ? -5.134 21.786 -6.249 1.00 83.19 113 GLY A CA 1
ATOM 930 C C . GLY A 1 113 ? -6.201 21.395 -5.225 1.00 83.19 113 GLY A C 1
ATOM 931 O O . GLY A 1 113 ? -6.964 22.246 -4.774 1.00 83.19 113 GLY A O 1
ATOM 932 N N . LYS A 1 114 ? -6.187 20.141 -4.753 1.00 83.19 114 LYS A N 1
ATOM 933 C CA . LYS A 1 114 ? -7.092 19.687 -3.679 1.00 83.19 114 LYS A CA 1
ATOM 934 C C . LYS A 1 114 ? -6.913 20.459 -2.372 1.00 83.19 114 LYS A C 1
ATOM 936 O O . LYS A 1 114 ? -7.890 20.765 -1.696 1.00 83.19 114 LYS A O 1
ATOM 941 N N . LEU A 1 115 ? -5.676 20.775 -1.988 1.00 82.56 115 LEU A N 1
ATOM 942 C CA . LEU A 1 115 ? -5.412 21.587 -0.796 1.00 82.56 115 LEU A CA 1
ATOM 943 C C . LEU A 1 115 ? -5.905 23.026 -0.967 1.00 82.56 115 LEU A C 1
ATOM 945 O O . LEU A 1 115 ? -6.403 23.618 -0.011 1.00 82.56 115 LEU A O 1
ATOM 949 N N . GLN A 1 116 ? -5.778 23.582 -2.169 1.00 84.81 116 GLN A N 1
ATOM 950 C CA . GLN A 1 116 ? -6.266 24.918 -2.484 1.00 84.81 116 GLN A CA 1
ATOM 951 C C . GLN A 1 116 ? -7.798 24.986 -2.459 1.00 84.81 116 GLN A C 1
ATOM 953 O O . GLN A 1 116 ? -8.349 25.943 -1.920 1.00 84.81 116 GLN A O 1
ATOM 958 N N . GLU A 1 117 ? -8.476 23.954 -2.959 1.00 84.75 117 GLU A N 1
ATOM 959 C CA . GLU A 1 117 ? -9.932 23.805 -2.874 1.00 84.75 117 GLU A CA 1
ATOM 960 C C . GLU A 1 117 ? -10.401 23.747 -1.412 1.00 84.75 117 GLU A C 1
ATOM 962 O O . GLU A 1 117 ? -11.216 24.570 -0.994 1.00 84.75 117 GLU A O 1
ATOM 967 N N . LEU A 1 118 ? -9.794 22.876 -0.595 1.00 82.12 118 LEU A N 1
ATOM 968 C CA . LEU A 1 118 ? -10.082 22.786 0.843 1.00 82.12 118 LEU A CA 1
ATOM 969 C C . LEU A 1 118 ? -9.838 24.116 1.566 1.00 82.12 118 LEU A C 1
ATOM 971 O O . LEU A 1 118 ? -10.598 24.500 2.453 1.00 82.12 118 LEU A O 1
ATOM 975 N N . LYS A 1 119 ? -8.784 24.845 1.186 1.00 81.50 119 LYS A N 1
ATOM 976 C CA . LYS A 1 119 ? -8.520 26.184 1.717 1.00 81.50 119 LYS A CA 1
ATOM 977 C C . LYS A 1 119 ? -9.637 27.160 1.340 1.00 81.50 119 LYS A C 1
ATOM 979 O O . LYS A 1 119 ? -10.108 27.883 2.216 1.00 81.50 119 LYS A O 1
ATOM 984 N N . GLY A 1 120 ? -10.108 27.143 0.095 1.00 82.56 120 GLY A N 1
ATOM 985 C CA . GLY A 1 120 ? -11.240 27.964 -0.343 1.00 82.56 120 GLY A CA 1
ATOM 986 C C . GLY A 1 120 ? -12.514 27.707 0.469 1.00 82.56 120 GLY A C 1
ATOM 987 O O . GLY A 1 120 ? -13.210 28.649 0.846 1.00 82.56 120 GLY A O 1
ATOM 988 N N . GLU A 1 121 ? -12.788 26.454 0.842 1.00 80.19 121 GLU A N 1
ATOM 989 C CA . GLU A 1 121 ? -13.935 26.113 1.699 1.00 80.19 121 GLU A CA 1
ATOM 990 C C . GLU A 1 121 ? -13.838 26.723 3.110 1.00 80.19 121 GLU A C 1
ATOM 992 O O . GLU A 1 121 ? -14.864 27.064 3.721 1.00 80.19 121 GLU A O 1
ATOM 997 N N . THR A 1 122 ? -12.612 26.903 3.617 1.00 75.25 122 THR A N 1
ATOM 998 C CA . THR A 1 122 ? -12.353 27.506 4.934 1.00 75.25 122 THR A CA 1
ATOM 999 C C . THR A 1 122 ? -12.396 29.033 4.959 1.00 75.25 122 THR A C 1
ATOM 1001 O O . THR A 1 122 ? -12.590 29.615 6.023 1.00 75.25 122 THR A O 1
ATOM 1004 N N . GLU A 1 123 ? -12.290 29.698 3.805 1.00 75.75 123 GLU A N 1
ATOM 1005 C CA . GLU A 1 123 ? -12.364 31.165 3.681 1.00 75.75 123 GLU A CA 1
ATOM 1006 C C . GLU A 1 123 ? -13.814 31.699 3.695 1.00 75.75 123 GLU A C 1
ATOM 1008 O O . GLU A 1 123 ? -14.070 32.886 3.493 1.00 75.75 123 GLU A O 1
ATOM 1013 N N . THR A 1 124 ? -14.792 30.833 3.975 1.00 73.38 124 THR A N 1
ATOM 1014 C CA . THR A 1 124 ? -16.203 31.213 4.097 1.00 73.38 124 THR A CA 1
ATOM 1015 C C . THR A 1 124 ? -16.505 31.926 5.425 1.00 73.38 124 THR A C 1
ATOM 1017 O O . THR A 1 124 ? -15.894 31.661 6.456 1.00 73.38 124 THR A O 1
ATOM 1020 N N . LEU A 1 125 ? -17.527 32.795 5.443 1.00 68.38 125 LEU A N 1
ATOM 1021 C CA . LEU A 1 125 ? -17.999 33.528 6.640 1.00 68.38 125 LEU A CA 1
ATOM 1022 C C . LEU A 1 125 ? -18.507 32.630 7.793 1.00 68.38 125 LEU A C 1
ATOM 1024 O O . LEU A 1 125 ? -18.880 33.125 8.857 1.00 68.38 125 LEU A O 1
ATOM 1028 N N . SER A 1 126 ? -18.556 31.310 7.603 1.00 65.69 126 SER A N 1
ATOM 1029 C CA . SER A 1 126 ? -19.064 30.365 8.593 1.00 65.69 126 SER A CA 1
ATOM 1030 C C . SER A 1 126 ? -17.971 29.931 9.568 1.00 65.69 126 SER A C 1
ATOM 1032 O O . SER A 1 126 ? -17.071 29.170 9.221 1.00 65.69 126 SER A O 1
ATOM 1034 N N . LEU A 1 127 ? -18.114 30.305 10.842 1.00 65.62 127 LEU A N 1
ATOM 1035 C CA . LEU A 1 127 ? -17.213 29.884 11.928 1.00 65.62 127 LEU A CA 1
ATOM 1036 C C . LEU A 1 127 ? -17.125 28.356 12.107 1.00 65.62 127 LEU A C 1
ATOM 1038 O O . LEU A 1 127 ? -16.161 27.864 12.692 1.00 65.62 127 LEU A O 1
ATOM 1042 N N . LYS A 1 128 ? -18.105 27.595 11.594 1.00 62.91 128 LYS A N 1
ATOM 1043 C CA . LYS A 1 128 ? -18.083 26.123 11.605 1.00 62.91 128 LYS A CA 1
ATOM 1044 C C . LYS A 1 128 ? -17.030 25.537 10.658 1.00 62.91 128 LYS A C 1
ATOM 1046 O O . LYS A 1 128 ? -16.572 24.432 10.907 1.00 62.91 128 LYS A O 1
ATOM 1051 N N . ARG A 1 129 ? -16.624 26.274 9.617 1.00 65.44 129 ARG A N 1
ATOM 1052 C CA . ARG A 1 129 ? -15.650 25.846 8.595 1.00 65.44 129 ARG A CA 1
ATOM 1053 C C . ARG A 1 129 ? -14.281 26.509 8.760 1.00 65.44 129 ARG A C 1
ATOM 1055 O O . ARG A 1 129 ? -13.507 26.583 7.823 1.00 65.44 129 ARG A O 1
ATOM 1062 N N . LYS A 1 130 ? -13.951 26.976 9.966 1.00 66.44 130 LYS A N 1
ATOM 1063 C CA . LYS A 1 130 ? -12.678 27.660 10.257 1.00 66.44 130 LYS A CA 1
ATOM 1064 C C . LYS A 1 130 ? -11.433 26.779 10.048 1.00 66.44 130 LYS A C 1
ATOM 1066 O O . LYS A 1 130 ? -10.334 27.302 9.887 1.00 66.44 130 LYS A O 1
ATOM 1071 N N . TRP A 1 131 ? -11.582 25.459 10.117 1.00 71.00 131 TRP A N 1
ATOM 1072 C CA . TRP A 1 131 ? -10.473 24.509 10.058 1.00 71.00 131 TRP A CA 1
ATOM 1073 C C . TRP A 1 131 ? -10.563 23.655 8.800 1.00 71.00 131 TRP A C 1
ATOM 1075 O O . TRP A 1 131 ? -11.654 23.251 8.408 1.00 71.00 131 TRP A O 1
ATOM 1085 N N . LEU A 1 132 ? -9.407 23.335 8.218 1.00 71.81 132 LEU A N 1
ATOM 1086 C CA . LEU A 1 132 ? -9.304 22.401 7.099 1.00 71.81 132 LEU A CA 1
ATOM 1087 C C . LEU A 1 132 ? -9.747 21.008 7.563 1.00 71.81 132 LEU A C 1
ATOM 1089 O O . LEU A 1 132 ? -9.040 20.352 8.335 1.00 71.81 132 LEU A O 1
ATOM 1093 N N . GLU A 1 133 ? -10.896 20.531 7.085 1.00 69.75 133 GLU A N 1
ATOM 1094 C CA . GLU A 1 133 ? -11.344 19.155 7.319 1.00 69.75 133 GLU A CA 1
ATOM 1095 C C . GLU A 1 133 ? -10.575 18.180 6.412 1.00 69.75 133 GLU A C 1
ATOM 1097 O O . GLU A 1 133 ? -11.085 17.598 5.464 1.00 69.75 133 GLU A O 1
ATOM 1102 N N . GLY A 1 134 ? -9.292 17.976 6.719 1.00 65.94 134 GLY A N 1
ATOM 1103 C CA . GLY A 1 134 ? -8.385 17.137 5.930 1.00 65.94 134 GLY A CA 1
ATOM 1104 C C . GLY A 1 134 ? -8.575 15.627 6.104 1.00 65.94 134 GLY A C 1
ATOM 1105 O O . GLY A 1 134 ? -7.704 14.868 5.693 1.00 65.94 134 GLY A O 1
ATOM 1106 N N . GLY A 1 135 ? -9.659 15.162 6.735 1.00 69.44 135 GLY A N 1
ATOM 1107 C CA . GLY A 1 135 ? -9.865 13.741 7.047 1.00 69.44 135 GLY A CA 1
ATOM 1108 C C . GLY A 1 135 ? -9.970 12.857 5.801 1.00 69.44 135 GLY A C 1
ATOM 1109 O O . GLY A 1 135 ? -9.370 11.782 5.745 1.00 69.44 135 GLY A O 1
ATOM 1110 N N . ASP A 1 136 ? -10.682 13.318 4.776 1.00 70.56 136 ASP A N 1
ATOM 1111 C CA . ASP A 1 136 ? -10.853 12.570 3.524 1.00 70.56 136 ASP A CA 1
ATOM 1112 C C . ASP A 1 136 ? -9.652 12.743 2.588 1.00 70.56 136 ASP A C 1
ATOM 1114 O O . ASP A 1 136 ? -9.221 11.788 1.935 1.00 70.56 136 ASP A O 1
ATOM 1118 N N . PHE A 1 137 ? -9.012 13.915 2.616 1.00 73.12 137 PHE A N 1
ATOM 1119 C CA . PHE A 1 137 ? -7.716 14.137 1.971 1.00 73.12 137 PHE A CA 1
ATOM 1120 C C . PHE A 1 137 ? -6.639 13.201 2.544 1.00 73.12 137 PHE A C 1
ATOM 1122 O O . PHE A 1 137 ? -5.923 12.541 1.794 1.00 73.12 137 PHE A O 1
ATOM 1129 N N . ALA A 1 138 ? -6.572 13.056 3.870 1.00 70.38 138 ALA A N 1
ATOM 1130 C CA . ALA A 1 138 ? -5.624 12.180 4.554 1.00 70.38 138 ALA A CA 1
ATOM 1131 C C . ALA A 1 138 ? -5.838 10.699 4.243 1.00 70.38 138 ALA A C 1
ATOM 1133 O O . ALA A 1 138 ? -4.875 9.959 4.038 1.00 70.38 138 ALA A O 1
ATOM 1134 N N . ARG A 1 139 ? -7.103 10.270 4.185 1.00 69.75 139 ARG A N 1
ATOM 1135 C CA . ARG A 1 139 ? -7.470 8.889 3.850 1.00 69.75 139 ARG A CA 1
ATOM 1136 C C . ARG A 1 139 ? -7.217 8.544 2.383 1.00 69.75 139 ARG A C 1
ATOM 1138 O O . ARG A 1 139 ? -6.843 7.413 2.100 1.00 69.75 139 ARG A O 1
ATOM 1145 N N . SER A 1 140 ? -7.393 9.494 1.466 1.00 71.50 140 SER A N 1
ATOM 1146 C CA . SER A 1 140 ? -7.225 9.260 0.022 1.00 71.50 140 SER A CA 1
ATOM 1147 C C . SER A 1 140 ? -5.781 9.370 -0.475 1.00 71.50 140 SER A C 1
ATOM 1149 O O . SER A 1 140 ? -5.432 8.731 -1.462 1.00 71.50 140 SER A O 1
ATOM 1151 N N . THR A 1 141 ? -4.932 10.160 0.185 1.00 67.62 141 THR A N 1
ATOM 1152 C CA . THR A 1 141 ? -3.547 10.413 -0.257 1.00 67.62 141 THR A CA 1
ATOM 1153 C C . THR A 1 141 ? -2.550 9.343 0.178 1.00 67.62 141 THR A C 1
ATOM 1155 O O . THR A 1 141 ? -1.474 9.255 -0.407 1.00 67.62 141 THR A O 1
ATOM 1158 N N . GLY A 1 142 ? -2.848 8.550 1.213 1.00 63.50 142 GLY A N 1
ATOM 1159 C CA . GLY A 1 142 ? -1.933 7.528 1.742 1.00 63.50 142 GLY A CA 1
ATOM 1160 C C . GLY A 1 142 ? -0.680 8.082 2.446 1.00 63.50 142 GLY A C 1
ATOM 1161 O O . GLY A 1 142 ? -0.134 7.417 3.316 1.00 63.50 142 GLY A O 1
ATOM 1162 N N . PHE A 1 143 ? -0.267 9.320 2.148 1.00 63.16 143 PHE A N 1
ATOM 1163 C CA . PHE A 1 143 ? 0.860 10.043 2.758 1.00 63.16 143 PHE A CA 1
ATOM 1164 C C . PHE A 1 143 ? 0.757 10.149 4.287 1.00 63.16 143 PHE A C 1
ATOM 1166 O O . PHE A 1 143 ? 1.768 10.129 4.984 1.00 63.16 143 PHE A O 1
ATOM 1173 N N . LEU A 1 144 ? -0.466 10.242 4.816 1.00 61.06 144 LEU A N 1
ATOM 1174 C CA . LEU A 1 144 ? -0.715 10.371 6.253 1.00 61.06 144 LEU A CA 1
ATOM 1175 C C . LEU A 1 144 ? -0.912 9.011 6.955 1.00 61.06 144 LEU A C 1
ATOM 1177 O O . LEU A 1 144 ? -1.124 8.973 8.169 1.00 61.06 144 LEU A O 1
ATOM 1181 N N . VAL A 1 145 ? -0.825 7.890 6.227 1.00 55.19 145 VAL A N 1
ATOM 1182 C CA . VAL A 1 145 ? -0.912 6.538 6.797 1.00 55.19 145 VAL A CA 1
ATOM 1183 C C . VAL A 1 145 ? 0.402 6.224 7.513 1.00 55.19 145 VAL A C 1
ATOM 1185 O O . VAL A 1 145 ? 1.438 6.044 6.884 1.00 55.19 145 VAL A O 1
ATOM 1188 N N . GLY A 1 146 ? 0.362 6.169 8.845 1.00 56.53 146 GLY A N 1
ATOM 1189 C CA . GLY A 1 146 ? 1.523 5.847 9.687 1.00 56.53 146 GLY A CA 1
ATOM 1190 C C . GLY A 1 146 ? 2.054 7.016 10.517 1.00 56.53 146 GLY A C 1
ATOM 1191 O O . GLY A 1 146 ? 2.819 6.792 11.455 1.00 56.53 146 GLY A O 1
ATOM 1192 N N . LEU A 1 147 ? 1.598 8.249 10.267 1.00 59.28 147 LEU A N 1
ATOM 1193 C CA . LEU A 1 147 ? 1.775 9.316 11.251 1.00 59.28 147 LEU A CA 1
ATOM 1194 C C . LEU A 1 147 ? 1.010 8.940 12.517 1.00 59.28 147 LEU A C 1
ATOM 1196 O O . LEU A 1 147 ? -0.129 8.470 12.453 1.00 59.28 147 LEU A O 1
ATOM 1200 N N . ARG A 1 148 ? 1.657 9.120 13.672 1.00 48.81 148 ARG A N 1
ATOM 1201 C CA . ARG A 1 148 ? 1.111 8.763 14.982 1.00 48.81 148 ARG A CA 1
ATOM 1202 C C . ARG A 1 148 ? -0.181 9.553 15.197 1.00 48.81 148 ARG A C 1
ATOM 1204 O O . ARG A 1 148 ? -0.153 10.722 15.571 1.00 48.81 148 ARG A O 1
ATOM 1211 N N . ALA A 1 149 ? -1.315 8.925 14.902 1.00 58.00 149 ALA A N 1
ATOM 1212 C CA . ALA A 1 149 ? -2.620 9.529 15.080 1.00 58.00 149 ALA A CA 1
ATOM 1213 C C . ALA A 1 149 ? -2.842 9.694 16.582 1.00 58.00 149 ALA A C 1
ATOM 1215 O O . ALA A 1 149 ? -3.134 8.733 17.296 1.00 58.00 149 ALA A O 1
ATOM 1216 N N . GLN A 1 150 ? -2.652 10.909 17.083 1.00 55.84 150 GLN A N 1
ATOM 1217 C CA . GLN A 1 150 ? -2.962 11.212 18.466 1.00 55.84 150 GLN A CA 1
ATOM 1218 C C . GLN A 1 150 ? -4.482 11.155 18.599 1.00 55.84 150 GLN A C 1
ATOM 1220 O O . GLN A 1 150 ? -5.193 12.023 18.086 1.00 55.84 150 GLN A O 1
ATOM 1225 N N . GLN A 1 151 ? -4.997 10.087 19.222 1.00 54.81 151 GLN A N 1
ATOM 1226 C CA . GLN A 1 151 ? -6.419 10.025 19.533 1.00 54.81 151 GLN A CA 1
ATOM 1227 C C . GLN A 1 151 ? -6.749 11.268 20.349 1.00 54.81 151 GLN A C 1
ATOM 1229 O O . GLN A 1 151 ? -6.110 11.530 21.371 1.00 54.81 151 GLN A O 1
ATOM 1234 N N . ARG A 1 152 ? -7.731 12.048 19.884 1.00 57.69 152 ARG A N 1
ATOM 1235 C CA . ARG A 1 152 ? -8.264 13.139 20.696 1.00 57.69 152 ARG A CA 1
ATOM 1236 C C . ARG A 1 152 ? -8.614 12.559 22.068 1.00 57.69 152 ARG A C 1
ATOM 1238 O O . ARG A 1 152 ? -9.247 11.495 22.096 1.00 57.69 152 ARG A O 1
ATOM 1245 N N . PRO A 1 153 ? -8.228 13.219 23.175 1.00 54.91 153 PRO A N 1
ATOM 1246 C CA . PRO A 1 153 ? -8.690 12.824 24.492 1.00 54.91 153 PRO A CA 1
ATOM 1247 C C . PRO A 1 153 ? -10.207 12.706 24.424 1.00 54.91 153 PRO A C 1
ATOM 1249 O O . PRO A 1 153 ? -10.899 13.678 24.114 1.00 54.91 153 PRO A O 1
ATOM 1252 N N . LYS A 1 154 ? -10.730 11.493 24.612 1.00 53.62 154 LYS A N 1
ATOM 1253 C CA . LYS A 1 154 ? -12.173 11.320 24.715 1.00 53.62 154 LYS A CA 1
ATOM 1254 C C . LYS A 1 154 ? -12.569 12.051 25.983 1.00 53.62 154 LYS A C 1
ATOM 1256 O O . LYS A 1 154 ? -12.122 11.673 27.063 1.00 53.62 154 LYS A O 1
ATOM 1261 N N . HIS A 1 155 ? -13.354 13.113 25.850 1.00 50.50 155 HIS A N 1
ATOM 1262 C CA . HIS A 1 155 ? -13.976 13.722 27.014 1.00 50.50 155 HIS A CA 1
ATOM 1263 C C . HIS A 1 155 ? -14.736 12.619 27.758 1.00 50.50 155 HIS A C 1
ATOM 1265 O O . HIS A 1 155 ? -15.421 11.810 27.124 1.00 50.50 155 HIS A O 1
ATOM 1271 N N . TYR A 1 156 ? -14.571 12.551 29.081 1.00 55.56 156 TYR A N 1
ATOM 1272 C CA . TYR A 1 156 ? -15.414 11.710 29.921 1.00 55.56 156 TYR A CA 1
ATOM 1273 C C . TYR A 1 156 ? -16.849 12.203 29.743 1.00 55.56 156 TYR A C 1
ATOM 1275 O O . TYR A 1 156 ? -17.237 13.233 30.286 1.00 55.56 156 TYR A O 1
ATOM 1283 N N . ALA A 1 157 ? -17.607 11.514 28.893 1.00 58.00 157 ALA A N 1
ATOM 1284 C CA . ALA A 1 157 ? -18.991 11.843 28.621 1.00 58.00 157 ALA A CA 1
ATOM 1285 C C . ALA A 1 157 ? -19.840 11.278 29.762 1.00 58.00 157 ALA A C 1
ATOM 1287 O O . ALA A 1 157 ? -20.361 10.168 29.666 1.00 58.00 157 ALA A O 1
ATOM 1288 N N . PHE A 1 158 ? -19.939 12.030 30.859 1.00 62.72 158 PHE A N 1
ATOM 1289 C CA . PHE A 1 158 ? -21.027 11.833 31.807 1.00 62.72 158 PHE A CA 1
ATOM 1290 C C . PHE A 1 158 ? -22.320 12.195 31.079 1.00 62.72 158 PHE A C 1
ATOM 1292 O O . PHE A 1 158 ? -22.506 13.336 30.663 1.00 62.72 158 PHE A O 1
ATOM 1299 N N . GLY A 1 159 ? -23.173 11.203 30.836 1.00 65.19 159 GLY A N 1
ATOM 1300 C CA . GLY A 1 159 ? -24.509 11.462 30.322 1.00 65.19 159 GLY A CA 1
ATOM 1301 C C . GLY A 1 159 ? -25.394 11.981 31.450 1.00 65.19 159 GLY A C 1
ATOM 1302 O O . GLY A 1 159 ? -25.386 11.423 32.540 1.00 65.19 159 GLY A O 1
ATOM 1303 N N . GLU A 1 160 ? -26.195 13.009 31.191 1.00 69.25 160 GLU A N 1
ATOM 1304 C CA . GLU A 1 160 ? -27.216 13.473 32.147 1.00 69.25 160 GLU A CA 1
ATOM 1305 C C . GLU A 1 160 ? -28.519 12.655 32.054 1.00 69.25 160 GLU A C 1
ATOM 1307 O O . GLU A 1 160 ? -29.486 12.913 32.767 1.00 69.25 160 GLU A O 1
ATOM 1312 N N . SER A 1 161 ? -28.585 11.654 31.168 1.00 79.75 161 SER A N 1
ATOM 1313 C CA . SER A 1 161 ? -29.800 10.865 30.969 1.00 79.75 161 SER A CA 1
ATOM 1314 C C . SER A 1 161 ? -30.048 9.881 32.115 1.00 79.75 161 SER A C 1
ATOM 1316 O O . SER A 1 161 ? -29.132 9.246 32.637 1.00 79.75 161 SER A O 1
ATOM 1318 N N . SER A 1 162 ? -31.321 9.676 32.464 1.00 77.12 162 SER A N 1
ATOM 1319 C CA . SER A 1 162 ? -31.720 8.683 33.475 1.00 77.12 162 SER A CA 1
ATOM 1320 C C . SER A 1 162 ? -31.203 7.275 33.140 1.00 77.12 162 SER A C 1
ATOM 1322 O O . SER A 1 162 ? -30.709 6.567 34.016 1.00 77.12 162 SER A O 1
ATOM 1324 N N . SER A 1 163 ? -31.197 6.905 31.854 1.00 72.69 163 SER A N 1
ATOM 1325 C CA . SER A 1 163 ? -30.648 5.632 31.377 1.00 72.69 163 SER A CA 1
ATOM 1326 C C . SER A 1 163 ? -29.140 5.497 31.624 1.00 72.69 163 SER A C 1
ATOM 1328 O O . SER A 1 163 ? -28.667 4.400 31.912 1.00 72.69 163 SER A O 1
ATOM 1330 N N . TYR A 1 164 ? -28.374 6.594 31.531 1.00 76.50 164 TYR A N 1
ATOM 1331 C CA . TYR A 1 164 ? -26.940 6.593 31.834 1.00 76.50 164 TYR A CA 1
ATOM 1332 C C . TYR A 1 164 ? -26.698 6.298 33.316 1.00 76.50 164 TYR A C 1
ATOM 1334 O O . TYR A 1 164 ? -25.906 5.414 33.643 1.00 76.50 164 TYR A O 1
ATOM 1342 N N . TYR A 1 165 ? -27.426 6.972 34.211 1.00 80.19 165 TYR A N 1
ATOM 1343 C CA . TYR A 1 165 ? -27.309 6.739 35.651 1.00 80.19 165 TYR A CA 1
ATOM 1344 C C . TYR A 1 165 ? -27.774 5.343 36.060 1.00 80.19 165 TYR A C 1
ATOM 1346 O O . TYR A 1 165 ? -27.101 4.697 36.854 1.00 80.19 165 TYR A O 1
ATOM 1354 N N . GLN A 1 166 ? -28.868 4.831 35.491 1.00 79.31 166 GLN A N 1
ATOM 1355 C CA . GLN A 1 166 ? -29.314 3.456 35.738 1.00 79.31 166 GLN A CA 1
ATOM 1356 C C . GLN A 1 166 ? -28.249 2.434 35.327 1.00 79.31 166 GLN A C 1
ATOM 1358 O O . GLN A 1 166 ? -27.943 1.517 36.089 1.00 79.31 166 GLN A O 1
ATOM 1363 N N . LEU A 1 167 ? -27.630 2.617 34.157 1.00 78.19 167 LEU A N 1
ATOM 1364 C CA . LEU A 1 167 ? -26.563 1.739 33.688 1.00 78.19 167 LEU A CA 1
ATOM 1365 C C . LEU A 1 167 ? -25.321 1.834 34.586 1.00 78.19 167 LEU A C 1
ATOM 1367 O O . LEU A 1 167 ? -24.743 0.803 34.931 1.00 78.19 167 LEU A O 1
ATOM 1371 N N . LEU A 1 168 ? -24.955 3.041 35.022 1.00 80.12 168 LEU A N 1
ATOM 1372 C CA . LEU A 1 168 ? -23.852 3.271 35.954 1.00 80.12 168 LEU A CA 1
ATOM 1373 C C . LEU A 1 168 ? -24.113 2.630 37.324 1.00 80.12 168 LEU A C 1
ATOM 1375 O O . LEU A 1 168 ? -23.260 1.906 37.826 1.00 80.12 168 LEU A O 1
ATOM 1379 N N . PHE A 1 169 ? -25.291 2.826 37.914 1.00 82.75 169 PHE A N 1
ATOM 1380 C CA . PHE A 1 169 ? -25.638 2.207 39.194 1.00 82.75 169 PHE A CA 1
ATOM 1381 C C . PHE A 1 169 ? -25.754 0.686 39.087 1.00 82.75 169 PHE A C 1
ATOM 1383 O O . PHE A 1 169 ? -25.308 -0.013 39.992 1.00 82.75 169 PHE A O 1
ATOM 1390 N N . SER A 1 170 ? -26.269 0.157 37.971 1.00 81.06 170 SER A N 1
ATOM 1391 C CA . SER A 1 170 ? -26.274 -1.291 37.728 1.00 81.06 170 SER A CA 1
ATOM 1392 C C . SER A 1 170 ? -24.852 -1.862 37.671 1.00 81.06 170 SER A C 1
ATOM 1394 O O . SER A 1 170 ? -24.583 -2.889 38.282 1.00 81.06 170 SER A O 1
ATOM 1396 N N . GLU A 1 171 ? -23.918 -1.161 37.017 1.00 78.38 171 GLU A N 1
ATOM 1397 C CA . GLU A 1 171 ? -22.505 -1.549 36.951 1.00 78.38 171 GLU A CA 1
ATOM 1398 C C . GLU A 1 171 ? -21.857 -1.522 38.339 1.00 78.38 171 GLU A C 1
ATOM 1400 O O . GLU A 1 171 ? -21.146 -2.452 38.716 1.00 78.38 171 GLU A O 1
ATOM 1405 N N . LEU A 1 172 ? -22.120 -0.466 39.114 1.00 82.06 172 LEU A N 1
ATOM 1406 C CA . LEU A 1 172 ? -21.602 -0.336 40.472 1.00 82.06 172 LEU A CA 1
ATOM 1407 C C . LEU A 1 172 ? -22.133 -1.442 41.382 1.00 82.06 172 LEU A C 1
ATOM 1409 O O . LEU A 1 172 ? -21.347 -2.030 42.116 1.00 82.06 172 LEU A O 1
ATOM 1413 N N . ASN A 1 173 ? -23.424 -1.768 41.302 1.00 83.62 173 ASN A N 1
ATOM 1414 C CA . ASN A 1 173 ? -24.017 -2.847 42.089 1.00 83.62 173 ASN A CA 1
ATOM 1415 C C . ASN A 1 173 ? -23.413 -4.210 41.734 1.00 83.62 173 ASN A C 1
ATOM 1417 O O . ASN A 1 173 ? -23.055 -4.954 42.643 1.00 83.62 173 ASN A O 1
ATOM 1421 N N . LEU A 1 174 ? -23.229 -4.512 40.443 1.00 81.25 174 LEU A N 1
ATOM 1422 C CA . LEU A 1 174 ? -22.585 -5.756 40.007 1.00 81.25 174 LEU A CA 1
ATOM 1423 C C . LEU A 1 174 ? -21.149 -5.856 40.531 1.00 81.25 174 LEU A C 1
ATOM 1425 O O . LEU A 1 174 ? -20.784 -6.856 41.137 1.00 81.25 174 LEU A O 1
ATOM 1429 N N . ARG A 1 175 ? -20.352 -4.789 40.403 1.00 78.31 175 ARG A N 1
ATOM 1430 C CA . ARG A 1 175 ? -18.975 -4.775 40.927 1.00 78.31 175 ARG A CA 1
ATOM 1431 C C . ARG A 1 175 ? -18.912 -4.865 42.447 1.00 78.31 175 ARG A C 1
ATOM 1433 O O . ARG A 1 175 ? -17.975 -5.443 42.989 1.00 78.31 175 ARG A O 1
ATOM 1440 N N . LEU A 1 176 ? -19.875 -4.270 43.145 1.00 81.31 176 LEU A N 1
ATOM 1441 C CA . LEU A 1 176 ? -19.960 -4.336 44.600 1.00 81.31 176 LEU A CA 1
ATOM 1442 C C . LEU A 1 176 ? -20.341 -5.755 45.045 1.00 81.31 176 LEU A C 1
ATOM 1444 O O . LEU A 1 176 ? -19.752 -6.265 45.996 1.00 81.31 176 LEU A O 1
ATOM 1448 N N . ASN A 1 177 ? -21.256 -6.415 44.330 1.00 80.50 177 ASN A N 1
ATOM 1449 C CA . ASN A 1 177 ? -21.573 -7.828 44.534 1.00 80.50 177 ASN A CA 1
ATOM 1450 C C . ASN A 1 177 ? -20.341 -8.709 44.307 1.00 80.50 177 ASN A C 1
ATOM 1452 O O . ASN A 1 177 ? -20.029 -9.521 45.176 1.00 80.50 177 ASN A O 1
ATOM 1456 N N . ASP A 1 178 ? -19.601 -8.485 43.218 1.00 75.69 178 ASP A N 1
ATOM 1457 C CA . ASP A 1 178 ? -18.347 -9.190 42.947 1.00 75.69 178 ASP A CA 1
ATOM 1458 C C . ASP A 1 178 ? -17.369 -8.985 44.120 1.00 75.69 178 ASP A C 1
ATOM 1460 O O . ASP A 1 178 ? -16.934 -9.955 44.734 1.00 75.69 178 ASP A O 1
ATOM 1464 N N . LEU A 1 179 ? -17.116 -7.735 44.540 1.00 75.94 179 LEU A N 1
ATOM 1465 C CA . LEU A 1 179 ? -16.229 -7.403 45.669 1.00 75.94 179 LEU A CA 1
ATOM 1466 C C . LEU A 1 179 ? -16.649 -8.031 47.002 1.00 75.94 179 LEU A C 1
ATOM 1468 O O . LEU A 1 179 ? -15.785 -8.457 47.768 1.00 75.94 179 LEU A O 1
ATOM 1472 N N . ARG A 1 180 ? -17.950 -8.103 47.298 1.00 78.94 180 ARG A N 1
ATOM 1473 C CA . ARG A 1 180 ? -18.454 -8.795 48.498 1.00 78.94 180 ARG A CA 1
ATOM 1474 C C . ARG A 1 180 ? -18.120 -10.283 48.468 1.00 78.94 180 ARG A C 1
ATOM 1476 O O . ARG A 1 180 ? -17.827 -10.854 49.512 1.00 78.94 180 ARG A O 1
ATOM 1483 N N . ARG A 1 181 ? -18.101 -10.881 47.277 1.00 71.75 181 ARG A N 1
ATOM 1484 C CA . ARG A 1 181 ? -17.756 -12.287 47.034 1.00 71.75 181 ARG A CA 1
ATOM 1485 C C . ARG A 1 181 ? -16.255 -12.510 46.841 1.00 71.75 181 ARG A C 1
ATOM 1487 O O . ARG A 1 181 ? -15.844 -13.609 46.490 1.00 71.75 181 ARG A O 1
ATOM 1494 N N . LYS A 1 182 ? -15.398 -11.517 47.121 1.00 69.62 182 LYS A N 1
ATOM 1495 C CA . LYS A 1 182 ? -13.934 -11.653 46.996 1.00 69.62 182 LYS A CA 1
ATOM 1496 C C . LYS A 1 182 ? -13.364 -12.829 47.806 1.00 69.62 182 LYS A C 1
ATOM 1498 O O . LYS A 1 182 ? -12.358 -13.404 47.410 1.00 69.62 182 LYS A O 1
ATOM 1503 N N . ALA A 1 183 ? -14.009 -13.197 48.915 1.00 62.84 183 ALA A N 1
ATOM 1504 C CA . ALA A 1 183 ? -13.626 -14.354 49.728 1.00 62.84 183 ALA A CA 1
ATOM 1505 C C . ALA A 1 183 ? -13.935 -15.715 49.064 1.00 62.84 183 ALA A C 1
ATOM 1507 O O . ALA A 1 183 ? -13.331 -16.716 49.431 1.00 62.84 183 ALA A O 1
ATOM 1508 N N . GLU A 1 184 ? -14.849 -15.752 48.092 1.00 68.25 184 GLU A N 1
ATOM 1509 C CA . GLU A 1 184 ? -15.281 -16.953 47.358 1.00 68.25 184 GLU A CA 1
ATOM 1510 C C . GLU A 1 184 ? -14.530 -17.118 46.025 1.00 68.25 184 GLU A C 1
ATOM 1512 O O . GLU A 1 184 ? -14.804 -18.038 45.254 1.00 68.25 184 GLU A O 1
ATOM 1517 N N . VAL A 1 185 ? -13.591 -16.214 45.725 1.00 70.44 185 VAL A N 1
ATOM 1518 C CA . VAL A 1 185 ? -12.833 -16.233 44.474 1.00 70.44 185 VAL A CA 1
ATOM 1519 C C . VAL A 1 185 ? -11.876 -17.421 44.466 1.00 70.44 185 VAL A C 1
ATOM 1521 O O . VAL A 1 185 ? -11.061 -17.551 45.385 1.00 70.44 185 VAL A O 1
ATOM 1524 N N . PRO A 1 186 ? -11.908 -18.269 43.423 1.00 71.50 186 PRO A N 1
ATOM 1525 C CA . PRO A 1 186 ? -10.961 -19.363 43.315 1.00 71.50 186 PRO A CA 1
ATOM 1526 C C . 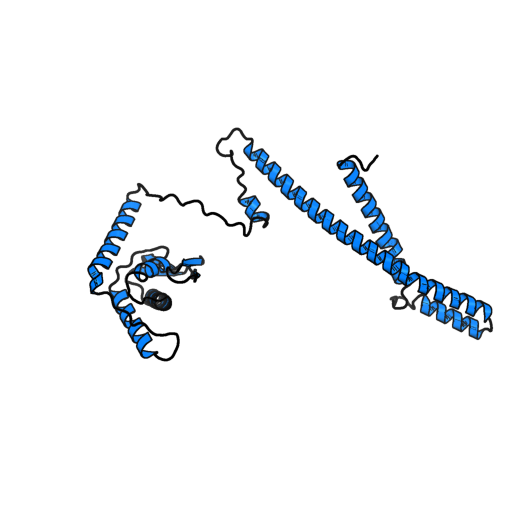PRO A 1 186 ? -9.546 -18.812 43.121 1.00 71.50 186 PRO A C 1
ATOM 1528 O O . PRO A 1 186 ? -9.295 -17.987 42.243 1.00 71.50 186 PRO A O 1
ATOM 1531 N N . VAL A 1 187 ? -8.597 -19.305 43.916 1.00 72.25 187 VAL A N 1
ATOM 1532 C CA . VAL A 1 187 ? -7.173 -19.118 43.623 1.00 72.25 187 VAL A CA 1
ATOM 1533 C C . VAL A 1 187 ? -6.803 -20.128 42.548 1.00 72.25 187 VAL A C 1
ATOM 1535 O O . VAL A 1 187 ? -6.740 -21.329 42.816 1.00 72.25 187 VAL A O 1
ATOM 1538 N N . LEU A 1 188 ? -6.592 -19.655 41.320 1.00 72.31 188 LEU A N 1
ATOM 1539 C CA . LEU A 1 188 ? -6.220 -20.539 40.226 1.00 72.31 188 LEU A CA 1
ATOM 1540 C C . LEU A 1 188 ? -4.733 -20.892 40.341 1.00 72.31 188 LEU A C 1
ATOM 1542 O O . LEU A 1 188 ? -3.880 -20.009 40.390 1.00 72.31 188 LEU A O 1
ATOM 1546 N N . GLN A 1 189 ? -4.417 -22.187 40.356 1.00 66.88 189 GLN A N 1
ATOM 1547 C CA . GLN A 1 189 ? -3.037 -22.672 40.476 1.00 66.88 189 GLN A CA 1
ATOM 1548 C C . GLN A 1 189 ? -2.167 -22.171 39.321 1.00 66.88 189 GLN A C 1
ATOM 1550 O O . GLN A 1 189 ? -2.533 -22.338 38.155 1.00 66.88 189 GLN A O 1
ATOM 1555 N N . GLU A 1 190 ? -1.013 -21.584 39.630 1.00 63.66 190 GLU A N 1
ATOM 1556 C CA . GLU A 1 190 ? -0.027 -21.202 38.622 1.00 63.66 190 GLU A CA 1
ATOM 1557 C C . GLU A 1 190 ? 0.539 -22.461 37.960 1.00 63.66 190 GLU A C 1
ATOM 1559 O O . GLU A 1 190 ? 1.083 -23.342 38.622 1.00 63.66 190 GLU A O 1
ATOM 1564 N N . VAL A 1 191 ? 0.367 -22.569 36.643 1.00 62.34 191 VAL A N 1
ATOM 1565 C CA . VAL A 1 191 ? 0.916 -23.677 35.855 1.00 62.34 191 VAL A CA 1
ATOM 1566 C C . VAL A 1 191 ? 2.147 -23.159 35.125 1.00 62.34 191 VAL A C 1
ATOM 1568 O O . VAL A 1 191 ? 2.030 -22.241 34.313 1.00 62.34 191 VAL A O 1
ATOM 1571 N N . ASP A 1 192 ? 3.331 -23.700 35.383 1.00 50.88 192 ASP A N 1
ATOM 1572 C CA . ASP A 1 192 ? 4.506 -23.364 34.573 1.00 50.88 192 ASP A CA 1
ATOM 1573 C C . ASP A 1 192 ? 4.326 -23.866 33.130 1.00 50.88 192 ASP A C 1
ATOM 1575 O O . ASP A 1 192 ? 3.698 -24.892 32.876 1.00 50.88 192 ASP A O 1
ATOM 1579 N N . GLY A 1 193 ? 4.802 -23.066 32.174 1.00 50.69 193 GLY A N 1
ATOM 1580 C CA . GLY A 1 193 ? 4.413 -23.062 30.761 1.00 50.69 193 GLY A CA 1
ATOM 1581 C C . GLY A 1 193 ? 4.134 -24.404 30.058 1.00 50.69 193 GLY A C 1
ATOM 1582 O O . GLY A 1 193 ? 4.864 -25.375 30.187 1.00 50.69 193 GLY A O 1
ATOM 1583 N N . SER A 1 194 ? 3.109 -24.378 29.197 1.00 48.81 194 SER A N 1
ATOM 1584 C CA . SER A 1 194 ? 2.853 -25.162 27.964 1.00 48.81 194 SER A CA 1
ATOM 1585 C C . SER A 1 194 ? 3.225 -26.656 27.853 1.00 48.81 194 SER A C 1
ATOM 1587 O O . SER A 1 194 ? 3.235 -27.187 26.743 1.00 48.81 194 SER A O 1
ATOM 1589 N N . GLY A 1 195 ? 3.467 -27.391 28.939 1.00 49.38 195 GLY A N 1
ATOM 1590 C CA . GLY A 1 195 ? 3.853 -28.793 28.809 1.00 49.38 195 GLY A CA 1
ATOM 1591 C C . GLY A 1 195 ? 3.600 -29.655 30.037 1.00 49.38 195 GLY A C 1
ATOM 1592 O O . GLY A 1 195 ? 4.338 -29.577 31.007 1.00 49.38 195 GLY A O 1
ATOM 1593 N N . ARG A 1 196 ? 2.669 -30.610 29.876 1.00 48.84 196 ARG A N 1
ATOM 1594 C CA . ARG A 1 196 ? 2.575 -31.921 30.568 1.00 48.84 196 ARG A CA 1
ATOM 1595 C C . ARG A 1 196 ? 1.653 -32.087 31.783 1.00 48.84 196 ARG A C 1
ATOM 1597 O O . ARG A 1 196 ? 1.637 -33.183 32.341 1.00 48.84 196 ARG A O 1
ATOM 1604 N N . HIS A 1 197 ? 0.782 -31.134 32.116 1.00 55.84 197 HIS A N 1
ATOM 1605 C CA . HIS A 1 197 ? -0.197 -31.334 33.198 1.00 55.84 197 HIS A CA 1
ATOM 1606 C C . HIS A 1 197 ? -1.657 -31.095 32.786 1.00 55.84 197 HIS A C 1
ATOM 1608 O O . HIS A 1 197 ? -2.382 -30.351 33.436 1.00 55.84 197 HIS A O 1
ATOM 1614 N N . THR A 1 198 ? -2.142 -31.836 31.781 1.00 60.06 198 THR A N 1
ATOM 1615 C CA . THR A 1 198 ? -3.544 -31.793 31.305 1.00 60.06 198 THR A CA 1
ATOM 1616 C C . THR A 1 198 ? -4.578 -31.920 32.432 1.00 60.06 198 THR A C 1
ATOM 1618 O O . THR A 1 198 ? -5.655 -31.341 32.361 1.00 60.06 198 THR A O 1
ATOM 1621 N N . ARG A 1 199 ? -4.266 -32.663 33.505 1.00 60.66 199 ARG A N 1
ATOM 1622 C CA . ARG A 1 199 ? -5.152 -32.789 34.677 1.00 60.66 199 ARG A CA 1
ATOM 1623 C C . ARG A 1 199 ? -5.264 -31.494 35.491 1.00 60.66 199 ARG A C 1
ATOM 1625 O O . ARG A 1 199 ? -6.353 -31.204 35.973 1.00 60.66 199 ARG A O 1
ATOM 1632 N N . ILE A 1 200 ? -4.171 -30.741 35.631 1.00 60.50 200 ILE A N 1
ATOM 1633 C CA . ILE A 1 200 ? -4.143 -29.462 36.359 1.00 60.50 200 ILE A CA 1
ATOM 1634 C C . ILE A 1 200 ? -4.897 -28.401 35.548 1.00 60.50 200 ILE A C 1
ATOM 1636 O O . ILE A 1 200 ? -5.735 -27.695 36.103 1.00 60.50 200 ILE A O 1
ATOM 1640 N N . ASP A 1 201 ? -4.711 -28.380 34.224 1.00 69.81 201 ASP A N 1
ATOM 1641 C CA . ASP A 1 201 ? -5.448 -27.481 33.325 1.00 69.81 201 ASP A CA 1
ATOM 1642 C C . ASP A 1 201 ? -6.965 -27.729 33.380 1.00 69.81 201 ASP A C 1
ATOM 1644 O O . ASP A 1 201 ? -7.753 -26.789 33.465 1.00 69.81 201 ASP A O 1
ATOM 1648 N N . VAL A 1 202 ? -7.397 -28.997 33.407 1.00 73.88 202 VAL A N 1
ATOM 1649 C CA . VAL A 1 202 ? -8.823 -29.353 33.530 1.00 73.88 202 VAL A CA 1
ATOM 1650 C C . VAL A 1 202 ? -9.398 -28.928 34.883 1.00 73.88 202 VAL A C 1
ATOM 1652 O O . VAL A 1 202 ? -10.505 -28.397 34.935 1.00 73.88 202 VAL A O 1
ATOM 1655 N N . GLN A 1 203 ? -8.667 -29.124 35.984 1.00 75.56 203 GLN A N 1
ATOM 1656 C CA . GLN A 1 203 ? -9.116 -28.684 37.310 1.00 75.56 203 GLN A CA 1
ATOM 1657 C C . GLN A 1 203 ? -9.232 -27.159 37.394 1.00 75.56 203 GLN A C 1
ATOM 1659 O O . GLN A 1 203 ? -10.238 -26.657 37.894 1.00 75.56 203 GLN A O 1
ATOM 1664 N N . ARG A 1 204 ? -8.254 -26.434 36.841 1.00 81.81 204 ARG A N 1
ATOM 1665 C CA . ARG A 1 204 ? -8.256 -24.970 36.747 1.00 81.81 204 ARG A CA 1
ATOM 1666 C C . ARG A 1 204 ? -9.462 -24.454 35.960 1.00 81.81 204 ARG A C 1
ATOM 1668 O O . ARG A 1 204 ? -10.170 -23.566 36.429 1.00 81.81 204 ARG A O 1
ATOM 1675 N N . ILE A 1 205 ? -9.736 -25.047 34.798 1.00 80.94 205 ILE A N 1
ATOM 1676 C CA . ILE A 1 205 ? -10.891 -24.687 33.964 1.00 80.94 205 ILE A CA 1
ATOM 1677 C C . ILE A 1 205 ? -12.209 -24.994 34.687 1.00 80.94 205 ILE A C 1
ATOM 1679 O O . ILE A 1 205 ? -13.118 -24.169 34.666 1.00 80.94 205 ILE A O 1
ATOM 1683 N N . ASN A 1 206 ? -12.315 -26.135 35.372 1.00 80.88 206 ASN A N 1
ATOM 1684 C CA . ASN A 1 206 ? -13.524 -26.496 36.116 1.00 80.88 206 ASN A CA 1
ATOM 1685 C C . ASN A 1 206 ? -13.800 -25.541 37.287 1.00 80.88 206 ASN A C 1
ATOM 1687 O O . ASN A 1 206 ? -14.948 -25.150 37.485 1.00 80.88 206 ASN A O 1
ATOM 1691 N N . GLN A 1 207 ? -12.769 -25.127 38.030 1.00 80.88 207 GLN A N 1
ATOM 1692 C CA . GLN A 1 207 ? -12.901 -24.114 39.087 1.00 80.88 207 GLN A CA 1
ATOM 1693 C C . GLN A 1 207 ? -13.379 -22.777 38.520 1.00 80.88 207 GLN A C 1
ATOM 1695 O O . GLN A 1 207 ? -14.271 -22.137 39.076 1.00 80.88 207 GLN A O 1
ATOM 1700 N N . LEU A 1 208 ? -12.823 -22.381 37.375 1.00 83.50 208 LEU A N 1
ATOM 1701 C CA . LEU A 1 208 ? -13.257 -21.186 36.671 1.00 83.50 208 LEU A CA 1
ATOM 1702 C C . LEU A 1 208 ? -14.716 -21.305 36.205 1.00 83.50 208 LEU A C 1
ATOM 1704 O O . LEU A 1 208 ? -15.464 -20.343 36.328 1.00 83.50 208 LEU A O 1
ATOM 1708 N N . TYR A 1 209 ? -15.151 -22.468 35.715 1.00 84.44 209 TYR A N 1
ATOM 1709 C CA . TYR A 1 209 ? -16.541 -22.695 35.302 1.00 84.44 209 TYR A CA 1
ATOM 1710 C C . TYR A 1 209 ? -17.525 -22.636 36.467 1.00 84.44 209 TYR A C 1
ATOM 1712 O O . TYR A 1 209 ? -18.553 -21.979 36.335 1.00 84.44 209 TYR A O 1
ATOM 1720 N N . GLN A 1 210 ? -17.192 -23.239 37.609 1.00 80.56 210 GLN A N 1
ATOM 1721 C CA . GLN A 1 210 ? -18.012 -23.143 38.822 1.00 80.56 210 GLN A CA 1
ATOM 1722 C C . GLN A 1 210 ? -18.188 -21.689 39.269 1.00 80.56 210 GLN A C 1
ATOM 1724 O O . GLN A 1 210 ? -19.274 -21.291 39.676 1.00 80.56 210 GLN A O 1
ATOM 1729 N N . TRP A 1 211 ? -17.138 -20.877 39.150 1.00 79.81 211 TRP A N 1
ATOM 1730 C CA . TRP A 1 211 ? -17.221 -19.456 39.471 1.00 79.81 211 TRP A CA 1
ATOM 1731 C C . TRP A 1 211 ? -17.984 -18.644 38.411 1.00 79.81 211 TRP A C 1
ATOM 1733 O O . TRP A 1 211 ? -18.745 -17.746 38.752 1.00 79.81 211 TRP A O 1
ATOM 1743 N N . LEU A 1 212 ? -17.859 -18.977 37.121 1.00 82.25 212 LEU A N 1
ATOM 1744 C CA . LEU A 1 212 ? -18.670 -18.349 36.068 1.00 82.25 212 LEU A CA 1
ATOM 1745 C C . LEU A 1 212 ? -20.171 -18.585 36.255 1.00 82.25 212 LEU A C 1
ATOM 1747 O O . LEU A 1 212 ? -20.962 -17.733 35.864 1.00 82.25 212 LEU A O 1
ATOM 1751 N N . GLU A 1 213 ? -20.570 -19.717 36.833 1.00 78.19 213 GLU A N 1
ATOM 1752 C CA . GLU A 1 213 ? -21.979 -20.028 37.101 1.00 78.19 213 GLU A CA 1
ATOM 1753 C C . GLU A 1 213 ? -22.574 -19.165 38.223 1.00 78.19 213 GLU A C 1
ATOM 1755 O O . GLU A 1 213 ? -23.781 -18.938 38.240 1.00 78.19 213 GLU A O 1
ATOM 1760 N N . THR A 1 214 ? -21.749 -18.624 39.125 1.00 75.69 214 THR A N 1
ATOM 1761 C CA . THR A 1 214 ? -22.211 -17.708 40.181 1.00 75.69 214 THR A CA 1
ATOM 1762 C C . THR A 1 214 ? -22.195 -16.238 39.751 1.00 75.69 214 THR A C 1
ATOM 1764 O O . THR A 1 214 ? -22.686 -15.374 40.486 1.00 75.69 214 THR A O 1
ATOM 1767 N N . LEU A 1 215 ? -21.651 -15.929 38.570 1.00 77.00 215 LEU A N 1
ATOM 1768 C CA . LEU A 1 215 ? -21.534 -14.565 38.071 1.00 77.00 215 LEU A CA 1
ATOM 1769 C C . LEU A 1 215 ? -22.846 -14.037 37.493 1.00 77.00 215 LEU A C 1
ATOM 1771 O O . LEU A 1 215 ? -23.418 -14.578 36.549 1.00 77.00 215 LEU A O 1
ATOM 1775 N N . GLU A 1 216 ? -23.247 -12.868 37.984 1.00 78.56 216 GLU A N 1
ATOM 1776 C CA . GLU A 1 216 ? -24.334 -12.093 37.398 1.00 78.56 216 GLU A CA 1
ATOM 1777 C C . GLU A 1 216 ? -23.798 -11.290 36.199 1.00 78.56 216 GLU A C 1
ATOM 1779 O O . GLU A 1 216 ? -23.027 -10.325 36.333 1.00 78.56 216 GLU A O 1
ATOM 1784 N N . LEU A 1 217 ? -24.199 -11.715 34.999 1.00 79.94 217 LEU A N 1
ATOM 1785 C CA . LEU A 1 217 ? -23.884 -11.053 33.735 1.00 79.94 217 LEU A CA 1
ATOM 1786 C C . LEU A 1 217 ? -25.090 -10.257 33.231 1.00 79.94 217 LEU A C 1
ATOM 1788 O O . LEU A 1 217 ? -26.236 -10.678 33.358 1.00 79.94 217 LEU A O 1
ATOM 1792 N N . ARG A 1 218 ? -24.818 -9.106 32.612 1.00 79.50 218 ARG A N 1
ATOM 1793 C CA . ARG A 1 218 ? -25.833 -8.258 31.976 1.00 79.50 218 ARG A CA 1
ATOM 1794 C C . ARG A 1 218 ? -25.632 -8.203 30.459 1.00 79.50 218 ARG A C 1
ATOM 1796 O O . ARG A 1 218 ? -24.532 -8.497 29.987 1.00 79.50 218 ARG A O 1
ATOM 1803 N N . PRO A 1 219 ? -26.628 -7.737 29.690 1.00 81.19 219 PRO A N 1
ATOM 1804 C CA . PRO A 1 219 ? -26.442 -7.456 28.275 1.00 81.19 219 PRO A CA 1
ATOM 1805 C C . PRO A 1 219 ? -25.349 -6.405 28.060 1.00 81.19 219 PRO A C 1
ATOM 1807 O O . PRO A 1 219 ? -25.447 -5.271 28.530 1.00 81.19 219 PRO A O 1
ATOM 1810 N N . THR A 1 220 ? -24.302 -6.780 27.334 1.00 82.81 220 THR A N 1
ATOM 1811 C CA . THR A 1 220 ? -23.104 -5.962 27.152 1.00 82.81 220 THR A CA 1
ATOM 1812 C C . THR A 1 220 ? -22.665 -6.016 25.696 1.00 82.81 220 THR A C 1
ATOM 1814 O O . THR A 1 220 ? -22.632 -7.067 25.058 1.00 82.81 220 THR A O 1
ATOM 1817 N N . THR A 1 221 ? -22.269 -4.865 25.142 1.00 82.19 221 THR A N 1
ATOM 1818 C CA . THR A 1 221 ? -21.840 -4.824 23.736 1.00 82.19 221 THR A CA 1
ATOM 1819 C C . THR A 1 221 ? -20.488 -5.499 23.503 1.00 82.19 221 THR A C 1
ATOM 1821 O O . THR A 1 221 ? -20.200 -5.885 22.378 1.00 82.19 221 THR A O 1
ATOM 1824 N N . ASP A 1 222 ? -19.630 -5.590 24.515 1.00 84.06 222 ASP A N 1
ATOM 1825 C CA . ASP A 1 222 ? -18.265 -6.111 24.418 1.00 84.06 222 ASP A CA 1
ATOM 1826 C C . ASP A 1 222 ? -17.947 -7.078 25.570 1.00 84.06 222 ASP A C 1
ATOM 1828 O O . ASP A 1 222 ? -17.281 -6.724 26.542 1.00 84.06 222 ASP A O 1
ATOM 1832 N N . LEU A 1 223 ? -18.470 -8.302 25.462 1.00 85.31 223 LEU A N 1
ATOM 1833 C CA . LEU A 1 223 ? -18.363 -9.346 26.485 1.00 85.31 223 LEU A CA 1
ATOM 1834 C C . LEU A 1 223 ? -16.907 -9.712 26.793 1.00 85.31 223 LEU A C 1
ATOM 1836 O O . LEU A 1 223 ? -16.553 -9.916 27.948 1.00 85.31 223 LEU A O 1
ATOM 1840 N N . VAL A 1 224 ? -16.055 -9.770 25.765 1.00 85.25 224 VAL A N 1
ATOM 1841 C CA . VAL A 1 224 ? -14.636 -10.134 25.912 1.00 85.25 224 VAL A CA 1
ATOM 1842 C C . VAL A 1 224 ? -13.924 -9.144 26.827 1.00 85.25 224 VAL A C 1
ATOM 1844 O O . VAL A 1 224 ? -13.203 -9.553 27.732 1.00 85.25 224 VAL A O 1
ATOM 1847 N N . ARG A 1 225 ? -14.162 -7.843 26.626 1.00 84.69 225 ARG A N 1
ATOM 1848 C CA . ARG A 1 225 ? -13.555 -6.796 27.447 1.00 84.69 225 ARG A CA 1
ATOM 1849 C C . ARG A 1 225 ? -14.077 -6.803 28.879 1.00 84.69 225 ARG A C 1
ATOM 1851 O O . ARG A 1 225 ? -13.287 -6.598 29.794 1.00 84.69 225 ARG A O 1
ATOM 1858 N N . GLU A 1 226 ? -15.380 -6.997 29.076 1.00 84.00 226 GLU A N 1
ATOM 1859 C CA . GLU A 1 226 ? -15.932 -7.025 30.433 1.00 84.00 226 GLU A CA 1
ATOM 1860 C C . GLU A 1 226 ? -15.476 -8.252 31.219 1.00 84.00 226 GLU A C 1
ATOM 1862 O O . GLU A 1 226 ? -15.050 -8.093 32.358 1.00 84.00 226 GLU A O 1
ATOM 1867 N N . LEU A 1 227 ? -15.461 -9.442 30.611 1.00 85.81 227 LEU A N 1
ATOM 1868 C CA . LEU A 1 227 ? -14.918 -10.633 31.266 1.00 85.81 227 LEU A CA 1
ATOM 1869 C C . LEU A 1 227 ? -13.435 -10.475 31.565 1.00 85.81 227 LEU A C 1
ATOM 1871 O O . LEU A 1 227 ? -13.014 -10.766 32.676 1.00 85.81 227 LEU A O 1
ATOM 1875 N N . HIS A 1 228 ? -12.654 -9.967 30.610 1.00 86.94 228 HIS A N 1
ATOM 1876 C CA . HIS A 1 228 ? -11.244 -9.715 30.857 1.00 86.94 228 HIS A CA 1
ATOM 1877 C C . HIS A 1 228 ? -11.043 -8.772 32.042 1.00 86.94 228 HIS A C 1
ATOM 1879 O O . HIS A 1 228 ? -10.305 -9.123 32.944 1.00 86.94 228 HIS A O 1
ATOM 1885 N N . GLY A 1 229 ? -11.743 -7.634 32.096 1.00 82.00 229 GLY A N 1
ATOM 1886 C CA . GLY A 1 229 ? -11.606 -6.692 33.210 1.00 82.00 229 GLY A CA 1
ATOM 1887 C C . GLY A 1 229 ? -12.128 -7.214 34.554 1.00 82.00 229 GLY A C 1
ATOM 1888 O O . GLY A 1 229 ? -11.702 -6.721 35.592 1.00 82.00 229 GLY A O 1
ATOM 1889 N N . ARG A 1 230 ? -13.051 -8.187 34.557 1.00 79.69 230 ARG A N 1
ATOM 1890 C CA . ARG A 1 230 ? -13.499 -8.857 35.788 1.00 79.69 230 ARG A CA 1
ATOM 1891 C C . ARG A 1 230 ? -12.549 -9.963 36.234 1.00 79.69 230 ARG A C 1
ATOM 1893 O O . ARG A 1 230 ? -12.459 -10.209 37.424 1.00 79.69 230 ARG A O 1
ATOM 1900 N N . LEU A 1 231 ? -11.867 -10.640 35.315 1.00 82.88 231 LEU A N 1
ATOM 1901 C CA . LEU A 1 231 ? -10.908 -11.695 35.645 1.00 82.88 231 LEU A CA 1
ATOM 1902 C C . LEU A 1 231 ? -9.534 -11.101 36.005 1.00 82.88 231 LEU A C 1
ATOM 1904 O O . LEU A 1 231 ? -8.956 -11.461 37.031 1.00 82.88 231 LEU A O 1
ATOM 1908 N N . ASP A 1 232 ? -9.058 -10.152 35.193 1.00 77.88 232 ASP A N 1
ATOM 1909 C CA . ASP A 1 232 ? -7.779 -9.446 35.314 1.00 77.88 232 ASP A CA 1
ATOM 1910 C C . ASP A 1 232 ? -7.840 -8.434 36.466 1.00 77.88 232 ASP A C 1
ATOM 1912 O O . ASP A 1 232 ? -8.320 -7.309 36.329 1.00 77.88 232 ASP A O 1
ATOM 1916 N N . GLY A 1 233 ? -7.414 -8.881 37.647 1.00 72.50 233 GLY A N 1
ATOM 1917 C CA . GLY A 1 233 ? -7.409 -8.101 38.888 1.00 72.50 233 GLY A CA 1
ATOM 1918 C C . GLY A 1 233 ? -8.313 -8.657 39.989 1.00 72.50 233 GLY A C 1
ATOM 1919 O O . GLY A 1 233 ? -8.147 -8.275 41.149 1.00 72.50 233 GLY A O 1
ATOM 1920 N N . PHE A 1 234 ? -9.226 -9.577 39.663 1.00 73.44 234 PHE A N 1
ATOM 1921 C CA . PHE A 1 234 ? -10.064 -10.248 40.662 1.00 73.44 234 PHE A CA 1
ATOM 1922 C C . PHE A 1 234 ? -9.569 -11.656 40.979 1.00 73.44 234 PHE A C 1
ATOM 1924 O O . PHE A 1 234 ? -9.504 -12.020 42.151 1.00 73.44 234 PHE A O 1
ATOM 1931 N N . ILE A 1 235 ? -9.165 -12.415 39.956 1.00 77.81 235 ILE A N 1
ATOM 1932 C CA . ILE A 1 235 ? -8.661 -13.778 40.119 1.00 77.81 235 ILE A CA 1
ATOM 1933 C C . ILE A 1 235 ? -7.125 -13.764 40.143 1.00 77.81 235 ILE A C 1
ATOM 1935 O O . ILE A 1 235 ? -6.503 -13.403 39.139 1.00 77.81 235 ILE A O 1
ATOM 1939 N N . PRO A 1 236 ? -6.483 -14.172 41.254 1.00 76.81 236 PRO A N 1
ATOM 1940 C CA . PRO A 1 236 ? -5.031 -14.272 41.303 1.00 76.81 236 PRO A CA 1
ATOM 1941 C C . PRO A 1 236 ? -4.546 -15.384 40.364 1.00 76.81 236 PRO A C 1
ATOM 1943 O O . PRO A 1 236 ? -5.121 -16.473 40.314 1.00 76.81 236 PRO A O 1
ATOM 1946 N N . GLY A 1 237 ? -3.492 -15.093 39.601 1.00 76.31 237 GLY A N 1
ATOM 1947 C CA . GLY A 1 237 ? -2.915 -16.025 38.632 1.00 76.31 237 GLY A CA 1
ATOM 1948 C C . GLY A 1 237 ? -3.683 -16.137 37.311 1.00 76.31 237 GLY A C 1
ATOM 1949 O O . GLY A 1 237 ? -3.414 -17.073 36.562 1.00 76.31 237 GLY A O 1
ATOM 1950 N N . TYR A 1 238 ? -4.636 -15.241 37.015 1.00 80.75 238 TYR A N 1
ATOM 1951 C CA . TYR A 1 238 ? -5.369 -15.197 35.740 1.00 80.75 238 TYR A CA 1
ATOM 1952 C C . TYR A 1 238 ? -4.432 -15.102 34.521 1.00 80.75 238 TYR A C 1
ATOM 1954 O O . TYR A 1 238 ? -3.464 -14.342 34.513 1.00 80.75 238 TYR A O 1
ATOM 1962 N N . ARG A 1 239 ? -4.744 -15.863 33.464 1.00 79.44 239 ARG A N 1
ATOM 1963 C CA . ARG A 1 239 ? -4.042 -15.840 32.176 1.00 79.44 239 ARG A CA 1
ATOM 1964 C C . ARG A 1 239 ? -5.028 -15.779 31.014 1.00 79.44 239 ARG A C 1
ATOM 1966 O O . ARG A 1 239 ? -6.172 -16.211 31.105 1.00 79.44 239 ARG A O 1
ATOM 1973 N N . PHE A 1 240 ? -4.563 -15.313 29.859 1.00 79.56 240 PHE A N 1
ATOM 1974 C CA . PHE A 1 240 ? -5.404 -15.193 28.664 1.00 79.56 240 PHE A CA 1
ATOM 1975 C C . PHE A 1 240 ? -6.118 -16.496 28.220 1.00 79.56 240 PHE A C 1
ATOM 1977 O O . PHE A 1 240 ? -7.286 -16.420 27.830 1.00 79.56 240 PHE A O 1
ATOM 1984 N N . PRO A 1 241 ? -5.514 -17.703 28.305 1.00 82.06 241 PRO A N 1
ATOM 1985 C CA . PRO A 1 241 ? -6.223 -18.950 27.998 1.00 82.06 241 PRO A CA 1
ATOM 1986 C C . PRO A 1 241 ? -7.483 -19.179 28.846 1.00 82.06 241 PRO A C 1
ATOM 1988 O O . PRO A 1 241 ? -8.455 -19.751 28.351 1.00 82.06 241 PRO A O 1
ATOM 1991 N N . ASP A 1 242 ? -7.512 -18.674 30.081 1.00 82.00 242 ASP A N 1
ATOM 1992 C CA . ASP A 1 242 ? -8.679 -18.764 30.962 1.00 82.00 242 ASP A CA 1
ATOM 1993 C C . ASP A 1 242 ? -9.853 -17.941 30.422 1.00 82.00 242 ASP A C 1
ATOM 1995 O O . ASP A 1 242 ? -11.001 -18.383 30.464 1.00 82.00 242 ASP A O 1
ATOM 1999 N N . LEU A 1 243 ? -9.574 -16.771 29.834 1.00 85.88 243 LEU A N 1
ATOM 2000 C CA . LEU A 1 243 ? -10.585 -15.956 29.158 1.00 85.88 243 LEU A CA 1
ATOM 2001 C C . LEU A 1 243 ? -11.159 -16.677 27.940 1.00 85.88 243 LEU A C 1
ATOM 2003 O O . LEU A 1 243 ? -12.365 -16.620 27.704 1.00 85.88 243 LEU A O 1
ATOM 2007 N N . LEU A 1 244 ? -10.325 -17.382 27.170 1.00 84.25 244 LEU A N 1
ATOM 2008 C CA . LEU A 1 244 ? -10.805 -18.186 26.045 1.00 84.25 244 LEU A CA 1
ATOM 2009 C C . LEU A 1 244 ? -11.696 -19.338 26.521 1.00 84.25 244 LEU A C 1
ATOM 2011 O O . LEU A 1 244 ? -12.750 -19.569 25.925 1.00 84.25 244 LEU A O 1
ATOM 2015 N N . ALA A 1 245 ? -11.315 -20.017 27.606 1.00 84.31 245 ALA A N 1
ATOM 2016 C CA . ALA A 1 245 ? -12.122 -21.069 28.216 1.00 84.31 245 ALA A CA 1
ATOM 2017 C C . ALA A 1 245 ? -13.466 -20.524 28.728 1.00 84.31 245 ALA A C 1
ATOM 2019 O O . ALA A 1 245 ? -14.508 -21.127 28.454 1.00 84.31 245 ALA A O 1
ATOM 2020 N N . ALA A 1 246 ? -13.454 -19.364 29.393 1.00 85.69 246 ALA A N 1
ATOM 2021 C CA . ALA A 1 246 ? -14.647 -18.675 29.880 1.00 85.69 246 ALA A CA 1
ATOM 2022 C C . ALA A 1 246 ? -15.604 -18.304 28.745 1.00 85.69 246 ALA A C 1
ATOM 2024 O O . ALA A 1 246 ? -16.803 -18.582 28.787 1.00 85.69 246 ALA A O 1
ATOM 2025 N N . LEU A 1 247 ? -15.054 -17.713 27.685 1.00 86.38 247 LEU A N 1
ATOM 2026 C CA . LEU A 1 247 ? -15.808 -17.328 26.502 1.00 86.38 247 LEU A CA 1
ATOM 2027 C C . LEU A 1 247 ? -16.390 -18.536 25.768 1.00 86.38 247 LEU A C 1
ATOM 2029 O O . LEU A 1 247 ? -17.478 -18.429 25.212 1.00 86.38 247 LEU A O 1
ATOM 2033 N N . ASN A 1 248 ? -15.676 -19.662 25.728 1.00 86.19 248 ASN A N 1
ATOM 2034 C CA . ASN A 1 248 ? -16.173 -20.894 25.119 1.00 86.19 248 ASN A CA 1
ATOM 2035 C C . ASN A 1 248 ? -17.361 -21.457 25.919 1.00 86.19 248 ASN A C 1
ATOM 2037 O O . ASN A 1 248 ? -18.405 -21.756 25.340 1.00 86.19 248 ASN A O 1
ATOM 2041 N N . ARG A 1 249 ? -17.260 -21.481 27.256 1.00 84.75 249 ARG A N 1
ATOM 2042 C CA . ARG A 1 249 ? -18.365 -21.888 28.138 1.00 84.75 249 ARG A CA 1
ATOM 2043 C C . ARG A 1 249 ? -19.608 -21.029 27.931 1.00 84.75 249 ARG A C 1
ATOM 2045 O O . ARG A 1 249 ? -20.676 -21.588 27.727 1.00 84.75 249 ARG A O 1
ATOM 2052 N N . LEU A 1 250 ? -19.465 -19.704 27.895 1.00 84.31 250 LEU A N 1
ATOM 2053 C CA . LEU A 1 250 ? -20.598 -18.785 27.715 1.00 84.31 250 LEU A CA 1
ATOM 2054 C C . LEU A 1 250 ? -21.229 -18.844 26.319 1.00 84.31 250 LEU A C 1
ATOM 2056 O O . LEU A 1 250 ? -22.404 -18.528 26.171 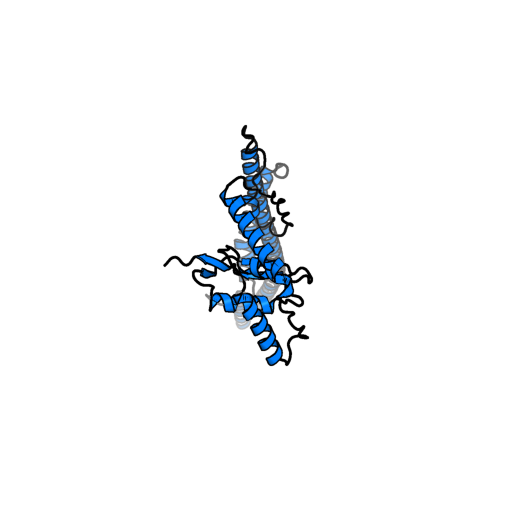1.00 84.31 250 LEU A O 1
ATOM 2060 N N . VAL A 1 251 ? -20.474 -19.233 25.289 1.00 84.50 251 VAL A N 1
ATOM 2061 C CA . VAL A 1 251 ? -21.037 -19.457 23.947 1.00 84.50 251 VAL A CA 1
ATOM 2062 C C . VAL A 1 251 ? -21.866 -20.742 23.903 1.00 84.50 251 VAL A C 1
ATOM 2064 O O . VAL A 1 251 ? -22.919 -20.750 23.275 1.00 84.50 251 VAL A O 1
ATOM 2067 N N . ASN A 1 252 ? -21.415 -21.809 24.570 1.00 83.44 252 ASN A N 1
ATOM 2068 C CA . ASN A 1 252 ? -22.102 -23.107 24.551 1.00 83.44 252 ASN A CA 1
ATOM 2069 C C . ASN A 1 252 ? -23.225 -23.215 25.592 1.00 83.44 252 ASN A C 1
ATOM 2071 O O . ASN A 1 252 ? -24.151 -24.004 25.433 1.00 83.44 252 ASN A O 1
ATOM 2075 N N . SER A 1 253 ? -23.117 -22.475 26.690 1.00 82.19 253 SER A N 1
ATOM 2076 C CA . SER A 1 253 ? -24.052 -22.492 27.815 1.00 82.19 253 SER A CA 1
ATOM 2077 C C . SER A 1 253 ? -24.190 -21.068 28.358 1.00 82.19 253 SER A C 1
ATOM 2079 O O . SER A 1 253 ? -23.607 -20.748 29.397 1.00 82.19 253 SER A O 1
ATOM 2081 N N . PRO A 1 254 ? -24.874 -20.173 27.623 1.00 80.69 254 PRO A N 1
ATOM 2082 C CA . PRO A 1 254 ? -25.123 -18.827 28.111 1.00 80.69 254 PRO A CA 1
ATOM 2083 C C . PRO A 1 254 ? -26.068 -18.863 29.327 1.00 80.69 254 PRO A C 1
ATOM 2085 O O . PRO A 1 254 ? -26.847 -19.810 29.465 1.00 80.69 254 PRO A O 1
ATOM 2088 N N . PRO A 1 255 ? -26.029 -17.841 30.201 1.00 79.00 255 PRO A N 1
ATOM 2089 C CA . PRO A 1 255 ? -26.987 -17.724 31.297 1.00 79.00 255 PRO A CA 1
ATOM 2090 C C . PRO A 1 255 ? -28.426 -17.631 30.769 1.00 79.00 255 PRO A C 1
ATOM 2092 O O . PRO A 1 255 ? -28.650 -17.159 29.650 1.00 79.00 255 PRO A O 1
ATOM 2095 N N . GLU A 1 256 ? -29.400 -18.062 31.574 1.00 76.00 256 GLU A N 1
ATOM 2096 C CA . GLU A 1 256 ? -30.813 -18.076 31.180 1.00 76.00 256 GLU A CA 1
ATOM 2097 C C . GLU A 1 256 ? -31.279 -16.705 30.661 1.00 76.00 256 GLU A C 1
ATOM 2099 O O . GLU A 1 256 ? -31.054 -15.666 31.284 1.00 76.00 256 GLU A O 1
ATOM 2104 N N . GLY A 1 257 ? -31.916 -16.699 29.486 1.00 78.19 257 GLY A N 1
ATOM 2105 C CA . GLY A 1 257 ? -32.418 -15.477 28.851 1.00 78.19 257 GLY A CA 1
ATOM 2106 C C . GLY A 1 257 ? -31.354 -14.604 28.175 1.00 78.19 257 GLY A C 1
ATOM 2107 O O . GLY A 1 257 ? -31.667 -13.479 27.786 1.00 78.19 257 GLY A O 1
ATOM 2108 N N . LEU A 1 258 ? -30.116 -15.081 28.005 1.00 83.44 258 LEU A N 1
ATOM 2109 C CA . LEU A 1 258 ? -29.051 -14.366 27.295 1.00 83.44 258 LEU A CA 1
ATOM 2110 C C . LEU A 1 258 ? -28.486 -15.188 26.127 1.00 83.44 258 LEU A C 1
ATOM 2112 O O . LEU A 1 258 ? -28.452 -16.415 26.159 1.00 83.44 258 LEU A O 1
ATOM 2116 N N . GLN A 1 259 ? -27.995 -14.504 25.094 1.00 86.88 259 GLN A N 1
ATOM 2117 C CA . GLN A 1 259 ? -27.304 -15.118 23.959 1.00 86.88 259 GLN A CA 1
ATOM 2118 C C . GLN A 1 259 ? -26.020 -14.356 23.615 1.00 86.88 259 GLN A C 1
ATOM 2120 O O . GLN A 1 259 ? -25.971 -13.124 23.653 1.00 86.88 259 GLN A O 1
ATOM 2125 N N . VAL A 1 260 ? -24.971 -15.094 23.237 1.00 85.50 260 VAL A N 1
ATOM 2126 C CA . VAL A 1 260 ? -23.710 -14.517 22.753 1.00 85.50 260 VAL A CA 1
ATOM 2127 C C . VAL A 1 260 ? -23.728 -14.395 21.227 1.00 85.50 260 VAL A C 1
ATOM 2129 O O . VAL A 1 260 ? -23.789 -15.394 20.515 1.00 85.50 260 VAL A O 1
ATOM 2132 N N . VAL A 1 261 ? -23.597 -13.171 20.712 1.00 85.31 261 VAL A N 1
ATOM 2133 C CA . VAL A 1 261 ? -23.560 -12.867 19.273 1.00 85.31 261 VAL A CA 1
ATOM 2134 C C . VAL A 1 261 ? -22.160 -12.409 18.866 1.00 85.31 261 VAL A C 1
ATOM 2136 O O . VAL A 1 261 ? -21.622 -11.425 19.384 1.00 85.31 261 VAL A O 1
ATOM 2139 N N . THR A 1 262 ? -21.546 -13.101 17.905 1.00 84.19 262 THR A N 1
ATOM 2140 C CA . THR A 1 262 ? -20.232 -12.710 17.366 1.00 84.19 262 THR A CA 1
ATOM 2141 C C . THR A 1 262 ? -20.398 -11.639 16.292 1.00 84.19 262 THR A C 1
ATOM 2143 O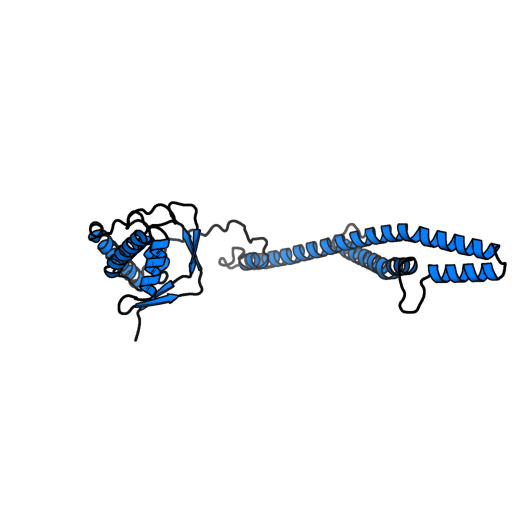 O . THR A 1 262 ? -21.172 -11.808 15.356 1.00 84.19 262 THR A O 1
ATOM 2146 N N . THR A 1 263 ? -19.650 -10.539 16.396 1.00 83.62 263 THR A N 1
ATOM 2147 C CA . THR A 1 263 ? -19.670 -9.459 15.397 1.00 83.62 263 THR A CA 1
ATOM 2148 C C . THR A 1 263 ? -18.416 -9.465 14.521 1.00 83.62 263 THR A C 1
ATOM 2150 O O . THR A 1 263 ? -17.352 -9.921 14.937 1.00 83.62 263 THR A O 1
ATOM 2153 N N . ASN A 1 264 ? -18.508 -8.866 13.330 1.00 80.69 264 ASN A N 1
ATOM 2154 C CA . ASN A 1 264 ? -17.382 -8.708 12.396 1.00 80.69 264 ASN A CA 1
ATOM 2155 C C . ASN A 1 264 ? -16.422 -7.558 12.762 1.00 80.69 264 ASN A C 1
ATOM 2157 O O . ASN A 1 264 ? -15.625 -7.122 11.934 1.00 80.69 264 ASN A O 1
ATOM 2161 N N . ARG A 1 265 ? -16.508 -7.013 13.982 1.00 76.56 265 ARG A N 1
ATOM 2162 C CA . ARG A 1 265 ? -15.651 -5.910 14.435 1.00 76.56 265 ARG A CA 1
ATOM 2163 C C . ARG A 1 265 ? -14.509 -6.458 15.279 1.00 76.56 265 ARG A C 1
ATOM 2165 O O . ARG A 1 265 ? -14.756 -7.179 16.240 1.00 76.56 265 ARG A O 1
ATOM 2172 N N . PHE A 1 266 ? -13.281 -6.070 14.957 1.00 81.25 266 PHE A N 1
ATOM 2173 C CA . PHE A 1 266 ? -12.101 -6.421 15.744 1.00 81.25 266 PHE A CA 1
ATOM 2174 C C . PHE A 1 266 ? -11.759 -5.321 16.750 1.00 81.25 266 PHE A C 1
ATOM 2176 O O . PHE A 1 266 ? -11.998 -4.135 16.499 1.00 81.25 266 PHE A O 1
ATOM 2183 N N . ARG A 1 267 ? -11.218 -5.721 17.900 1.00 82.38 267 ARG A N 1
ATOM 2184 C CA . ARG A 1 267 ? -10.683 -4.832 18.932 1.00 82.38 267 ARG A CA 1
ATOM 2185 C C . ARG A 1 267 ? -9.378 -5.385 19.485 1.00 82.38 267 ARG A C 1
ATOM 2187 O O . ARG A 1 267 ? -9.081 -6.563 19.314 1.00 82.38 267 ARG A O 1
ATOM 2194 N N . ILE A 1 268 ? -8.621 -4.495 20.116 1.00 81.19 268 ILE A N 1
ATOM 2195 C CA . ILE A 1 268 ? -7.355 -4.799 20.775 1.00 81.19 268 ILE A CA 1
ATOM 2196 C C . ILE A 1 268 ? -7.598 -4.782 22.283 1.00 81.19 268 ILE A C 1
ATOM 2198 O O . ILE A 1 268 ? -8.379 -3.962 22.782 1.00 81.19 268 ILE A O 1
ATOM 2202 N N . LEU A 1 269 ? -6.982 -5.730 22.971 1.00 79.00 269 LEU A N 1
ATOM 2203 C CA . LEU A 1 269 ? -6.954 -5.864 24.414 1.00 79.00 269 LEU A CA 1
ATOM 2204 C C . LEU A 1 269 ? -5.489 -5.798 24.842 1.00 79.00 269 LEU A C 1
ATOM 2206 O O . LEU A 1 269 ? -4.685 -6.603 24.372 1.00 79.00 269 LEU A O 1
ATOM 2210 N N . ASP A 1 270 ? -5.163 -4.811 25.669 1.00 70.25 270 ASP A N 1
ATOM 2211 C CA . ASP A 1 270 ? -3.816 -4.622 26.201 1.00 70.25 270 ASP A CA 1
ATOM 2212 C C . ASP A 1 270 ? -3.724 -5.376 27.529 1.00 70.25 270 ASP A C 1
ATOM 2214 O O . ASP A 1 270 ? -4.571 -5.169 28.402 1.00 70.25 270 ASP A O 1
ATOM 2218 N N . GLN A 1 271 ? -2.727 -6.249 27.683 1.00 65.50 271 GLN A N 1
ATOM 2219 C CA . GLN A 1 271 ? -2.453 -6.870 28.973 1.00 65.50 271 GLN A CA 1
ATOM 2220 C C . GLN A 1 271 ? -1.579 -5.926 29.804 1.00 65.50 271 GLN A C 1
ATOM 2222 O O . GLN A 1 271 ? -0.621 -5.334 29.316 1.00 65.50 271 GLN A O 1
ATOM 2227 N N . SER A 1 272 ? -1.934 -5.744 31.071 1.00 55.44 272 SER A N 1
ATOM 2228 C CA . SER A 1 272 ? -1.313 -4.748 31.952 1.00 55.44 272 SER A CA 1
ATOM 2229 C C . SER A 1 272 ? 0.144 -5.066 32.329 1.00 55.44 272 SER A C 1
ATOM 2231 O O . SER A 1 272 ? 0.852 -4.176 32.798 1.00 55.44 272 SER A O 1
ATOM 2233 N N . SER A 1 273 ? 0.594 -6.311 32.137 1.00 54.09 273 SER A N 1
ATOM 2234 C CA . SER A 1 273 ? 1.883 -6.812 32.645 1.00 54.09 273 SER A CA 1
ATOM 2235 C C . SER A 1 273 ? 2.915 -7.157 31.568 1.00 54.09 273 SER A C 1
ATOM 2237 O O . SER A 1 273 ? 4.101 -7.161 31.873 1.00 54.09 273 SER A O 1
ATOM 2239 N N . ASP A 1 274 ? 2.490 -7.394 30.327 1.00 54.50 274 ASP A N 1
ATOM 2240 C CA . ASP A 1 274 ? 3.370 -7.740 29.210 1.00 54.50 274 ASP A CA 1
ATOM 2241 C C . ASP A 1 274 ? 2.964 -6.914 27.991 1.00 54.50 274 ASP A C 1
ATOM 2243 O O . ASP A 1 274 ? 1.779 -6.686 27.756 1.00 54.50 274 ASP A O 1
ATOM 2247 N N . SER A 1 275 ? 3.931 -6.449 27.201 1.00 56.56 275 SER A N 1
ATOM 2248 C CA . SER A 1 275 ? 3.729 -5.637 25.987 1.00 56.56 275 SER A CA 1
ATOM 2249 C C . SER A 1 275 ? 3.012 -6.373 24.837 1.00 56.56 275 SER A C 1
ATOM 2251 O O . SER A 1 275 ? 3.202 -6.048 23.664 1.00 56.56 275 SER A O 1
ATOM 2253 N N . GLU A 1 276 ? 2.213 -7.386 25.153 1.00 64.38 276 GLU A N 1
ATOM 2254 C CA . GLU A 1 276 ? 1.450 -8.198 24.222 1.00 64.38 276 GLU A CA 1
ATOM 2255 C C . GLU A 1 276 ? 0.070 -7.577 23.973 1.00 64.38 276 GLU A C 1
ATOM 2257 O O . GLU A 1 276 ? -0.685 -7.238 24.888 1.00 64.38 276 GLU A O 1
ATOM 2262 N N . GLN A 1 277 ? -0.259 -7.417 22.690 1.00 74.38 277 GLN A N 1
ATOM 2263 C CA . GLN A 1 277 ? -1.545 -6.904 22.233 1.00 74.38 277 GLN A CA 1
ATOM 2264 C C . GLN A 1 277 ? -2.370 -8.040 21.643 1.00 74.38 277 GLN A C 1
ATOM 2266 O O . GLN A 1 277 ? -1.999 -8.632 20.627 1.00 74.38 277 GLN A O 1
ATOM 2271 N N . PHE A 1 278 ? -3.533 -8.309 22.233 1.00 75.25 278 PHE A N 1
ATOM 2272 C CA . PHE A 1 278 ? -4.428 -9.354 21.751 1.00 75.25 278 PHE A CA 1
ATOM 2273 C C . PHE A 1 278 ? -5.512 -8.771 20.852 1.00 75.25 278 PHE A C 1
ATOM 2275 O O . PHE A 1 278 ? -6.316 -7.934 21.269 1.00 75.25 278 PHE A O 1
ATOM 2282 N N . VAL A 1 279 ? -5.575 -9.251 19.610 1.00 80.50 279 VAL A N 1
ATOM 2283 C CA . VAL A 1 279 ? -6.634 -8.892 18.662 1.00 80.50 279 VAL A CA 1
ATOM 2284 C C . VAL A 1 279 ? -7.771 -9.906 18.764 1.00 80.50 279 VAL A C 1
ATOM 2286 O O . VAL A 1 279 ? -7.578 -11.094 18.516 1.00 80.50 279 VAL A O 1
ATOM 2289 N N . TYR A 1 280 ? -8.981 -9.445 19.083 1.00 81.81 280 TYR A N 1
ATOM 2290 C CA . TYR A 1 280 ? -10.161 -10.302 19.221 1.00 81.81 280 TYR A CA 1
ATOM 2291 C C . TYR A 1 280 ? -11.355 -9.792 18.410 1.00 81.81 280 TYR A C 1
ATOM 2293 O O . TYR A 1 280 ? -11.501 -8.598 18.137 1.00 81.81 280 TYR A O 1
ATOM 2301 N N . ARG A 1 281 ? -12.249 -10.717 18.038 1.00 82.25 281 ARG A N 1
ATOM 2302 C CA . ARG A 1 281 ? -13.565 -10.382 17.474 1.00 82.25 281 ARG A CA 1
ATOM 2303 C C . ARG A 1 281 ? -14.516 -10.000 18.597 1.00 82.25 281 ARG A C 1
ATOM 2305 O O . ARG A 1 281 ? -14.724 -10.779 19.526 1.00 82.25 281 ARG A O 1
ATOM 2312 N N . LYS A 1 282 ? -15.127 -8.825 18.490 1.00 85.94 282 LYS A N 1
ATOM 2313 C CA . LYS A 1 282 ? -16.089 -8.309 19.461 1.00 85.94 282 LYS A CA 1
ATOM 2314 C C . LYS A 1 282 ? -17.305 -9.238 19.542 1.00 85.94 282 LYS A C 1
ATOM 2316 O O . LYS A 1 282 ? -17.950 -9.513 18.525 1.00 85.94 282 LYS A O 1
ATOM 2321 N N . ARG A 1 283 ? -17.631 -9.684 20.756 1.00 86.19 283 ARG A N 1
ATOM 2322 C CA . ARG A 1 283 ? -18.809 -10.509 21.066 1.00 86.19 283 ARG A CA 1
ATOM 2323 C C . ARG A 1 283 ? -19.779 -9.700 21.917 1.00 86.19 283 ARG A C 1
ATOM 2325 O O . ARG A 1 283 ? -19.347 -9.049 22.867 1.00 86.19 283 ARG A O 1
ATOM 2332 N N . ARG A 1 284 ? -21.058 -9.717 21.560 1.00 86.56 284 ARG A N 1
ATOM 2333 C CA . ARG A 1 284 ? -22.143 -9.088 22.319 1.00 86.56 284 ARG A CA 1
ATOM 2334 C C . ARG A 1 284 ? -22.848 -10.141 23.155 1.00 86.56 284 ARG A C 1
ATOM 2336 O O . ARG A 1 284 ? -22.995 -11.267 22.696 1.00 86.56 284 ARG A O 1
ATOM 2343 N N . LEU A 1 285 ? -23.272 -9.758 24.348 1.00 84.50 285 LEU A N 1
ATOM 2344 C CA . LEU A 1 285 ? -24.208 -10.512 25.168 1.00 84.50 285 LEU A CA 1
ATOM 2345 C C . LEU A 1 285 ? -25.537 -9.757 25.101 1.00 84.50 285 LEU A C 1
ATOM 2347 O O . LEU A 1 285 ? -25.587 -8.589 25.484 1.00 84.50 285 LEU A O 1
ATOM 2351 N N . GLU A 1 286 ? -26.567 -10.371 24.535 1.00 87.00 286 GLU A N 1
ATOM 2352 C CA . GLU A 1 286 ? -27.875 -9.748 24.297 1.00 87.00 286 GLU A CA 1
ATOM 2353 C C . GLU A 1 286 ? -28.969 -10.555 25.013 1.00 87.00 286 GLU A C 1
ATOM 2355 O O . GLU A 1 286 ? -28.793 -11.749 25.256 1.00 87.00 286 GLU A O 1
ATOM 2360 N N . GLN A 1 287 ? -30.073 -9.903 25.393 1.00 82.38 287 GLN A N 1
ATOM 2361 C CA . GLN A 1 287 ? -31.250 -10.590 25.936 1.00 82.38 287 GLN A CA 1
ATOM 2362 C C . GLN A 1 287 ? -31.919 -11.414 24.841 1.00 82.38 287 GLN A C 1
ATOM 2364 O O . GLN A 1 287 ? -32.202 -10.906 23.756 1.00 82.38 287 GLN A O 1
ATOM 2369 N N . TYR A 1 288 ? -32.159 -12.687 25.139 1.00 72.81 288 TYR A N 1
ATOM 2370 C CA . TYR A 1 288 ? -32.910 -13.583 24.282 1.00 72.81 288 TYR A CA 1
ATOM 2371 C C . TYR A 1 288 ? -34.394 -13.235 24.407 1.00 72.81 288 TYR A C 1
ATOM 2373 O O . TYR A 1 288 ? -35.045 -13.571 25.396 1.00 72.81 288 TYR A O 1
ATOM 2381 N N . TYR A 1 289 ? -34.916 -12.517 23.416 1.00 58.81 289 TYR A N 1
ATOM 2382 C CA . TYR A 1 289 ? -36.351 -12.337 23.244 1.00 58.81 289 TYR A CA 1
ATOM 2383 C C . TYR A 1 289 ? -36.868 -13.539 22.450 1.00 58.81 289 TYR A C 1
ATOM 2385 O O . TYR A 1 289 ? -36.565 -13.660 21.263 1.00 58.81 289 TYR A O 1
ATOM 2393 N N . ALA A 1 290 ? -37.572 -14.446 23.130 1.00 49.62 290 ALA A N 1
ATOM 2394 C CA . ALA A 1 290 ? -38.382 -15.473 22.480 1.00 49.62 290 ALA A CA 1
ATOM 2395 C C . ALA A 1 290 ? -39.645 -14.845 21.874 1.00 49.62 290 ALA A C 1
ATOM 2397 O O . ALA A 1 290 ? -40.223 -13.952 22.539 1.00 49.62 290 ALA A O 1
#

Radius of gyration: 39.62 Å; chains: 1; bounding box: 76×66×110 Å

Foldseek 3Di:
DQCPDPVSVVVVVVVVLVVLVCCLVVPLVVLLLLLDCPHDDPVDHGPLVVLVVVLVVCVVVVNNVVSVVSVVVNVVSNVVNVVSVVVSVVSVVVSVVVVVVVVVVVLVVVLVVVVVVLVVQCPDPDPVSVDRPCVVVCVVSVPVPPPPPDPDPDPPDPDPDPVSVVVVVVVVVLVVVLVVCLVVADAQDADPDDDDCPVSVVVSLVSLVVVLVVHDDDWDQFPLVVVCVSCQPSHPNDDPVSSVSSVVCCQVPNPPQKHKDWDPDWDWDQDPPDRDIDIDTGITIDGDDD

Sequence (290 aa):
DASRAPEKYLEFRQNLFEQIVTLYERHIKPTLVFLNPDTRLPDGSNLFETLEAIVRLLENHDDQSLADQLFRSSISLNALYKPIAAVAQEVEHFLRKTRQGMVQYNAMEHFYGKLQELKGETETLSLKRKWLEGGDFARSTGFLVGLRAQQRPKHYAFGESSSYYQLLFSELNLRLNDLRRKAEVPVLQEVDGSGRHTRIDVQRINQLYQWLETLELRPTTDLVRELHGRLDGFIPGYRFPDLLAALNRLVNSPPEGLQVVTTNRFRILDQSSDSEQFVYRKRRLEQYYA